Protein AF-A0A644ZXP6-F1 (afdb_monomer_lite)

pLDDT: mean 89.83, std 10.88, range [48.84, 98.44]

Secondary structure (DSSP, 8-state):
-HHHHHHHTSHHHHHHHHHHHHHHHHHHHHHHIIIIISTT--SHHHHHHHHHHHHHHHIIIIIIHHHHHHHHHHHHHHTT-S-HHHHHSS-HHHHHHHHHHHH--HHHHHHHHHHHHHHHHHHHHHHHHHHHHHHHT-THHHHHHHHHHHHHHHHHHHHHHHH---HHHHHHHHHHHHHHHHHHHHHHHHHHHHHHHHHHHHHHHT-

Sequence (207 aa):
MIWFIKLSNNPYLYGIFLGLTSGIFEEVGRFIAFKYILKKNNQWIDGISYGFGHGGIEALLITGISCLNLLVACIMINNGSFDPLISSSSTVTGQTLYNQCINLTSTAALLGGIERIFAMIIHIGLSLIVLYGVRNRKIIYLFVAILIHTLVNAPIVILPQLFNVGTIGLEIYIFICALVLGVFTLYSKKLYKKQTNFYLTIKKGDK

Radius of gyration: 21.3 Å; chains: 1; bounding box: 56×36×64 Å

Foldseek 3Di:
DVVVVVQLVDLLSVLLVVLLVCLCVVLVVLLCCLQPVVVVPLALVSLLVVLLVVLVVCCCVPVVVVVVVLVVVLVCVVVVVLDCCLVVDDDPVSVVSVVCNVPDDPVVNVLSVLLSVLSSLLSSLLSLLSSVCSLVVNCVSSVVSSVLSSVLRSCVRNCCVPVVDDSVNNSVSSNVSSVVSNVSSVVCNVVSVVSVVVVVVVVVVVD

Structure (mmCIF, N/CA/C/O backbone):
data_AF-A0A644ZXP6-F1
#
_entry.id   AF-A0A644ZXP6-F1
#
loop_
_atom_site.group_PDB
_atom_site.id
_atom_site.type_symbol
_atom_site.label_atom_id
_atom_site.label_alt_id
_atom_site.label_comp_id
_atom_site.label_asym_id
_atom_site.label_entity_id
_atom_site.label_seq_id
_atom_site.pdbx_PDB_ins_code
_atom_site.Cartn_x
_atom_site.Cartn_y
_atom_site.Cartn_z
_atom_site.occupancy
_atom_site.B_iso_or_equiv
_atom_site.auth_seq_id
_atom_site.auth_comp_id
_atom_site.auth_asym_id
_atom_site.auth_atom_id
_atom_site.pdbx_PDB_model_num
ATOM 1 N N . MET A 1 1 ? 24.743 -4.194 2.913 1.00 76.31 1 MET A N 1
ATOM 2 C CA . MET A 1 1 ? 25.035 -5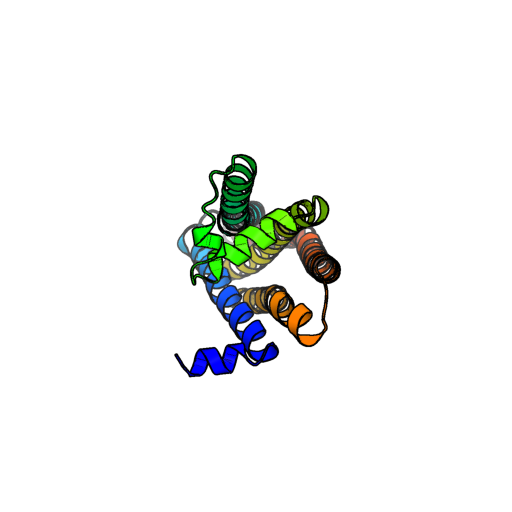.244 3.919 1.00 76.31 1 MET A CA 1
ATOM 3 C C . MET A 1 1 ? 24.816 -6.619 3.298 1.00 76.31 1 MET A C 1
ATOM 5 O O . MET A 1 1 ? 23.806 -6.797 2.629 1.00 76.31 1 MET A O 1
ATOM 9 N N . ILE A 1 2 ? 25.724 -7.579 3.513 1.00 89.75 2 ILE A N 1
ATOM 10 C CA . ILE A 1 2 ? 25.688 -8.911 2.867 1.00 89.75 2 ILE A CA 1
ATOM 11 C C . ILE A 1 2 ? 24.379 -9.678 3.138 1.00 89.75 2 ILE A C 1
ATOM 13 O O . ILE A 1 2 ? 23.887 -10.392 2.269 1.00 89.75 2 ILE A O 1
ATOM 17 N N . TRP A 1 3 ? 23.801 -9.519 4.334 1.00 91.44 3 TRP A N 1
ATOM 18 C CA . TRP A 1 3 ? 22.579 -10.221 4.736 1.00 91.44 3 TRP A CA 1
ATOM 19 C C . TRP A 1 3 ? 21.366 -9.795 3.898 1.00 91.44 3 TRP A C 1
ATOM 21 O O . TRP A 1 3 ? 20.570 -10.641 3.508 1.00 91.44 3 TRP A O 1
ATOM 31 N N . PHE A 1 4 ? 21.259 -8.505 3.567 1.00 89.25 4 PHE A N 1
ATOM 32 C CA . PHE A 1 4 ? 20.142 -7.969 2.790 1.00 89.25 4 PHE A CA 1
ATOM 33 C C . PHE A 1 4 ? 20.212 -8.419 1.330 1.00 89.25 4 PHE A C 1
ATOM 35 O O . PHE A 1 4 ? 19.193 -8.763 0.753 1.00 89.25 4 PHE A O 1
ATOM 42 N N . ILE A 1 5 ? 21.419 -8.503 0.765 1.00 89.25 5 ILE A N 1
ATOM 43 C CA . ILE A 1 5 ? 21.630 -9.024 -0.595 1.00 89.25 5 ILE A CA 1
ATOM 44 C C . ILE A 1 5 ? 21.218 -10.503 -0.667 1.00 89.25 5 ILE A C 1
ATOM 46 O O . ILE A 1 5 ? 20.551 -10.933 -1.602 1.00 89.25 5 ILE A O 1
ATOM 50 N N . LYS A 1 6 ? 21.569 -11.299 0.352 1.00 90.56 6 LYS A N 1
ATOM 51 C CA . LYS A 1 6 ? 21.122 -12.698 0.440 1.00 90.56 6 LYS A CA 1
ATOM 52 C C . LYS A 1 6 ? 19.601 -12.808 0.574 1.00 90.56 6 LYS A C 1
ATOM 54 O O . LYS A 1 6 ? 19.014 -13.704 -0.022 1.00 90.56 6 LYS A O 1
ATOM 59 N N . LEU A 1 7 ? 18.977 -11.899 1.326 1.00 91.19 7 LEU A N 1
ATOM 60 C CA . LEU A 1 7 ? 17.526 -11.831 1.476 1.00 91.19 7 LEU A CA 1
ATOM 61 C C . LEU A 1 7 ? 16.839 -11.471 0.151 1.00 91.19 7 LEU A C 1
ATOM 63 O O . LEU A 1 7 ? 15.909 -12.167 -0.237 1.00 91.19 7 LEU A O 1
ATOM 67 N N . SER A 1 8 ? 17.315 -10.440 -0.559 1.00 89.81 8 SER A N 1
ATOM 68 C CA . SER A 1 8 ? 16.731 -9.977 -1.828 1.00 89.81 8 SER A CA 1
ATOM 69 C C . SER A 1 8 ? 16.798 -11.017 -2.943 1.00 89.81 8 SER A C 1
ATOM 71 O O . SER A 1 8 ? 15.986 -10.983 -3.859 1.00 89.81 8 SER A O 1
ATOM 73 N N . ASN A 1 9 ? 17.736 -11.961 -2.855 1.00 90.81 9 ASN A N 1
ATOM 74 C CA . ASN A 1 9 ? 17.850 -13.062 -3.809 1.00 90.81 9 ASN A CA 1
ATOM 75 C C . ASN A 1 9 ? 16.794 -14.160 -3.602 1.00 90.81 9 ASN A C 1
ATOM 77 O O . ASN A 1 9 ? 16.652 -15.022 -4.465 1.00 90.81 9 ASN A O 1
ATOM 81 N N . ASN A 1 10 ? 16.067 -14.165 -2.478 1.00 93.31 10 ASN A N 1
ATOM 82 C CA . ASN A 1 10 ? 14.952 -15.077 -2.241 1.00 93.31 10 ASN A CA 1
ATOM 83 C C . ASN A 1 10 ? 13.629 -14.289 -2.270 1.00 93.31 10 ASN A C 1
ATOM 85 O O . ASN A 1 10 ? 13.279 -13.671 -1.261 1.00 93.31 10 ASN A O 1
ATOM 89 N N . PRO A 1 11 ? 12.866 -14.338 -3.381 1.00 92.12 11 PRO A N 1
ATOM 90 C CA . PRO A 1 11 ? 11.640 -13.557 -3.544 1.00 92.12 11 PRO A CA 1
ATOM 91 C C . PRO A 1 11 ? 10.606 -13.764 -2.434 1.00 92.12 11 PRO A C 1
ATOM 93 O O . PRO A 1 11 ? 9.970 -12.801 -2.013 1.00 92.12 11 PRO A O 1
ATOM 96 N N . TYR A 1 12 ? 10.463 -14.991 -1.910 1.00 94.00 12 TYR A N 1
ATOM 97 C CA . TYR A 1 12 ? 9.533 -15.277 -0.812 1.00 94.00 12 TYR A CA 1
ATOM 98 C C . TYR A 1 12 ? 9.916 -14.513 0.452 1.00 94.00 12 TYR A C 1
ATOM 100 O O . TYR A 1 12 ? 9.103 -13.779 1.013 1.00 94.00 12 TYR A O 1
ATOM 108 N N . LEU A 1 13 ? 11.166 -14.670 0.895 1.00 93.69 13 LEU A N 1
ATOM 109 C CA . LEU A 1 13 ? 11.645 -14.013 2.109 1.00 93.69 13 LEU A CA 1
ATOM 110 C C . LEU A 1 13 ? 11.682 -12.497 1.936 1.00 93.69 13 LEU A C 1
ATOM 112 O O . LEU A 1 13 ? 11.320 -11.772 2.858 1.00 93.69 13 LEU A O 1
ATOM 116 N N . TYR A 1 14 ? 12.082 -12.024 0.758 1.00 95.31 14 TYR A N 1
ATOM 117 C CA . TYR A 1 14 ? 12.149 -10.605 0.455 1.00 95.31 14 TYR A CA 1
ATOM 118 C C . TYR A 1 14 ? 10.766 -9.950 0.444 1.00 95.31 14 TYR A C 1
ATOM 120 O O . TYR A 1 14 ? 10.560 -8.953 1.133 1.00 95.31 14 TYR A O 1
ATOM 128 N N . GLY A 1 15 ? 9.799 -10.538 -0.264 1.00 95.25 15 GLY A N 1
ATOM 129 C CA . GLY A 1 15 ? 8.433 -10.024 -0.322 1.00 95.25 15 GLY A CA 1
ATOM 130 C C . GLY A 1 15 ? 7.743 -10.042 1.039 1.00 95.25 15 GLY A C 1
ATOM 131 O O . GLY A 1 15 ? 7.153 -9.038 1.434 1.00 95.25 15 GLY A O 1
ATOM 132 N N . ILE A 1 16 ? 7.878 -11.133 1.805 1.00 96.56 16 ILE A N 1
ATOM 133 C CA . ILE A 1 16 ? 7.342 -11.208 3.174 1.00 96.56 16 ILE A CA 1
ATOM 134 C C . ILE A 1 16 ? 8.009 -10.163 4.071 1.00 96.56 16 ILE A C 1
ATOM 136 O O . ILE A 1 16 ? 7.320 -9.489 4.829 1.00 96.56 16 ILE A O 1
ATOM 140 N N . PHE A 1 17 ? 9.329 -9.990 3.982 1.00 96.25 17 PHE A N 1
ATOM 141 C CA . PHE A 1 17 ? 10.047 -9.000 4.782 1.00 96.25 17 PHE A CA 1
ATOM 142 C C . PHE A 1 17 ? 9.605 -7.565 4.466 1.00 96.25 17 PHE A C 1
ATOM 144 O O . PHE A 1 17 ? 9.333 -6.791 5.386 1.00 96.25 17 PHE A O 1
ATOM 151 N N . LEU A 1 18 ? 9.483 -7.206 3.185 1.00 95.12 18 LEU A N 1
ATOM 152 C CA . LEU A 1 18 ? 9.006 -5.883 2.777 1.00 95.12 18 LEU A CA 1
ATOM 153 C C . LEU A 1 18 ? 7.547 -5.656 3.186 1.00 95.12 18 LEU A C 1
ATOM 155 O O . LEU A 1 18 ? 7.233 -4.633 3.789 1.00 95.12 18 LEU A O 1
ATOM 159 N N . GLY A 1 19 ? 6.667 -6.630 2.937 1.00 96.56 19 GLY A N 1
ATOM 160 C CA . GLY A 1 19 ? 5.259 -6.535 3.320 1.00 96.56 19 GLY A CA 1
ATOM 161 C C . GLY A 1 19 ? 5.055 -6.482 4.837 1.00 96.56 19 GLY A C 1
ATOM 162 O O . GLY A 1 19 ? 4.167 -5.782 5.320 1.00 96.56 19 GLY A O 1
ATOM 163 N N . LEU A 1 20 ? 5.880 -7.194 5.610 1.00 97.56 20 LEU A N 1
ATOM 164 C CA . LEU A 1 20 ? 5.815 -7.185 7.071 1.00 97.56 20 LEU A CA 1
ATOM 165 C C . LEU A 1 20 ? 6.330 -5.874 7.648 1.00 97.56 20 LEU A C 1
ATOM 167 O O . LEU A 1 20 ? 5.706 -5.319 8.547 1.00 97.56 20 LEU A O 1
ATOM 171 N N . THR A 1 21 ? 7.450 -5.366 7.139 1.00 96.88 21 THR A N 1
ATOM 172 C CA . THR A 1 21 ? 7.992 -4.093 7.620 1.00 96.88 21 THR A CA 1
ATOM 173 C C . THR A 1 21 ? 7.046 -2.938 7.287 1.00 96.88 21 THR A C 1
ATOM 175 O O . THR A 1 21 ? 6.693 -2.200 8.204 1.00 96.88 21 THR A O 1
ATOM 178 N N . SER A 1 22 ? 6.541 -2.834 6.051 1.00 94.88 22 SER A N 1
ATOM 179 C CA . SER A 1 22 ? 5.511 -1.844 5.677 1.00 94.88 22 SER A CA 1
ATOM 180 C C . SER A 1 22 ? 4.254 -1.981 6.546 1.00 94.88 22 SER A C 1
ATOM 182 O O . SER A 1 22 ? 3.866 -1.014 7.204 1.00 94.88 22 SER A O 1
ATOM 184 N N . GLY A 1 23 ? 3.715 -3.198 6.704 1.00 96.69 23 GLY A N 1
ATOM 185 C CA . GLY A 1 23 ? 2.562 -3.442 7.574 1.00 96.69 23 GLY A CA 1
ATOM 186 C C . GLY A 1 23 ? 2.794 -3.014 9.026 1.00 96.69 23 GLY A C 1
ATOM 187 O O . GLY A 1 23 ? 1.945 -2.359 9.620 1.00 96.69 23 GLY A O 1
ATOM 188 N N . ILE A 1 24 ? 3.953 -3.315 9.618 1.00 98.06 24 ILE A N 1
ATOM 189 C CA . ILE A 1 24 ? 4.271 -2.873 10.983 1.00 98.06 24 ILE A CA 1
ATOM 190 C C . ILE A 1 24 ? 4.330 -1.346 11.053 1.00 98.06 24 ILE A C 1
ATOM 192 O O . ILE A 1 24 ? 3.666 -0.759 11.905 1.00 98.06 24 ILE A O 1
ATOM 196 N N . PHE A 1 25 ? 5.113 -0.693 10.194 1.00 97.75 25 PHE A N 1
ATOM 197 C CA . PHE A 1 25 ? 5.324 0.752 10.288 1.00 97.75 25 PHE A CA 1
ATOM 198 C C . PHE A 1 25 ? 4.034 1.539 10.054 1.00 97.75 25 PHE A C 1
ATOM 200 O O . PHE A 1 25 ? 3.708 2.437 10.836 1.00 97.75 25 PHE A O 1
ATOM 207 N N . GLU A 1 26 ? 3.273 1.181 9.027 1.00 96.88 26 GLU A N 1
ATOM 208 C CA . GLU A 1 26 ? 2.068 1.913 8.655 1.00 96.88 26 GLU A CA 1
ATOM 209 C C . GLU A 1 26 ? 0.925 1.683 9.644 1.00 96.88 26 GLU A C 1
ATOM 211 O O . GLU A 1 26 ? 0.291 2.640 10.097 1.00 96.88 26 GLU A O 1
ATOM 216 N N . GLU A 1 27 ? 0.685 0.436 10.056 1.00 98.19 27 GLU A N 1
ATOM 217 C CA . GLU A 1 27 ? -0.409 0.127 10.979 1.00 98.19 27 GLU A CA 1
ATOM 218 C C . GLU A 1 27 ? -0.106 0.585 12.410 1.00 98.19 27 GLU A C 1
ATOM 220 O O . GLU A 1 27 ? -1.005 1.059 13.112 1.00 98.19 27 GLU A O 1
ATOM 225 N N . VAL A 1 28 ? 1.155 0.514 12.858 1.00 97.75 28 VAL A N 1
ATOM 226 C CA . VAL A 1 28 ? 1.556 1.064 14.163 1.00 97.75 28 VAL A CA 1
ATOM 227 C C . VAL A 1 28 ? 1.471 2.587 14.147 1.00 97.75 28 VAL A C 1
ATOM 229 O O . VAL A 1 28 ? 0.925 3.166 15.089 1.00 97.75 28 VAL A O 1
ATOM 232 N N . GLY A 1 29 ? 1.937 3.246 13.081 1.00 97.06 29 GLY A N 1
ATOM 233 C CA . GLY A 1 29 ? 1.785 4.693 12.912 1.00 97.06 29 GLY A CA 1
ATOM 234 C C . GLY A 1 29 ? 0.316 5.115 12.971 1.00 97.06 29 GLY A C 1
ATOM 235 O O . GLY A 1 29 ? -0.051 6.037 13.706 1.00 97.06 29 GLY A O 1
ATOM 236 N N . ARG A 1 30 ? -0.552 4.358 12.298 1.00 96.88 30 ARG A N 1
ATOM 237 C CA . ARG A 1 30 ? -2.003 4.549 12.321 1.00 96.88 30 ARG A CA 1
ATOM 238 C C . ARG A 1 30 ? -2.619 4.337 13.698 1.00 96.88 30 ARG A C 1
ATOM 240 O O . ARG A 1 30 ? -3.443 5.135 14.147 1.00 96.88 30 ARG A O 1
ATOM 247 N N . PHE A 1 31 ? -2.196 3.297 14.408 1.00 97.44 31 PHE A N 1
ATOM 248 C CA . PHE A 1 31 ? -2.627 3.045 15.778 1.00 97.44 31 PHE A CA 1
ATOM 249 C C . PHE A 1 31 ? -2.224 4.183 16.715 1.00 97.44 31 PHE A C 1
ATOM 251 O O . PHE A 1 31 ? -3.042 4.629 17.521 1.00 97.44 31 PHE A O 1
ATOM 258 N N . ILE A 1 32 ? -0.992 4.686 16.595 1.00 97.12 32 ILE A N 1
ATOM 259 C CA . ILE A 1 32 ? -0.511 5.836 17.366 1.00 97.12 32 ILE A CA 1
ATOM 260 C C . ILE A 1 32 ? -1.348 7.075 17.037 1.00 97.12 32 ILE A C 1
ATOM 262 O O . ILE A 1 32 ? -1.791 7.764 17.959 1.00 97.12 32 ILE A O 1
ATOM 266 N N . ALA A 1 33 ? -1.634 7.327 15.758 1.00 96.38 33 ALA A N 1
ATOM 267 C CA . ALA A 1 33 ? -2.461 8.451 15.338 1.00 96.38 33 ALA A CA 1
ATOM 268 C C . ALA A 1 33 ? -3.860 8.392 15.967 1.00 96.38 33 ALA A C 1
ATOM 270 O O . ALA A 1 33 ? -4.264 9.343 16.636 1.00 96.38 33 ALA A O 1
ATOM 271 N N . PHE A 1 34 ? -4.570 7.266 15.863 1.00 96.50 34 PHE A N 1
ATOM 272 C CA . PHE A 1 34 ? -5.900 7.124 16.465 1.00 96.50 34 PHE A CA 1
ATOM 273 C C . PHE A 1 34 ? -5.876 7.153 17.997 1.00 96.50 34 PHE A C 1
ATOM 275 O O . PHE A 1 34 ? -6.720 7.788 18.631 1.00 96.50 34 PHE A O 1
ATOM 282 N N . LYS A 1 35 ? -4.898 6.491 18.623 1.00 94.56 35 LYS A N 1
ATOM 283 C CA . LYS A 1 35 ? -4.831 6.379 20.084 1.00 94.56 35 LYS A CA 1
ATOM 284 C C . LYS A 1 35 ? -4.352 7.657 20.762 1.00 94.56 35 LYS A C 1
ATOM 286 O O . LYS A 1 35 ? -4.775 7.921 21.889 1.00 94.56 35 LYS A O 1
ATOM 291 N N . TYR A 1 36 ? -3.452 8.417 20.141 1.00 94.31 36 TYR A N 1
ATOM 292 C CA . TYR A 1 36 ? -2.794 9.551 20.791 1.00 94.31 36 TYR A CA 1
ATOM 293 C C . TYR A 1 36 ? -3.169 10.911 20.208 1.00 94.31 36 TYR A C 1
ATOM 295 O O . TYR A 1 36 ? -3.407 11.833 20.987 1.00 94.31 36 TYR A O 1
ATOM 303 N N . ILE A 1 37 ? -3.277 11.026 18.885 1.00 93.62 37 ILE A N 1
ATOM 304 C CA . ILE A 1 37 ? -3.491 12.307 18.198 1.00 93.62 37 ILE A CA 1
ATOM 305 C C . ILE A 1 37 ? -4.991 12.571 18.015 1.00 93.62 37 ILE A C 1
ATOM 307 O O . ILE A 1 37 ? -5.502 13.614 18.412 1.00 93.62 37 ILE A O 1
ATOM 311 N N . LEU A 1 38 ? -5.732 11.585 17.507 1.00 92.00 38 LEU A N 1
ATOM 312 C CA . LEU A 1 38 ? -7.154 11.682 17.163 1.00 92.00 38 LEU A CA 1
ATOM 313 C C . LEU A 1 38 ? -8.079 11.159 18.273 1.00 92.00 38 LEU A C 1
ATOM 315 O O . LEU A 1 38 ? -9.197 10.731 18.013 1.00 92.00 38 LEU A O 1
ATOM 319 N N . LYS A 1 39 ? -7.663 11.246 19.545 1.00 86.38 39 LYS A N 1
ATOM 320 C CA . LYS A 1 39 ? -8.404 10.702 20.707 1.00 86.38 39 LYS A CA 1
ATOM 321 C C . LYS A 1 39 ? -9.883 11.104 20.782 1.00 86.38 39 LYS A C 1
ATOM 323 O O . LYS A 1 39 ? -10.681 10.370 21.362 1.00 86.38 39 LYS A O 1
ATOM 328 N N . LYS A 1 40 ? -10.236 12.285 20.267 1.00 85.38 40 LYS A N 1
ATOM 329 C CA . LYS A 1 40 ? -11.607 12.826 20.277 1.00 85.38 40 LYS A CA 1
ATOM 330 C C . LYS A 1 40 ? -12.398 12.485 19.004 1.00 85.38 40 LYS A C 1
ATOM 332 O O . LYS A 1 40 ? -13.622 12.570 19.026 1.00 85.38 40 LYS A O 1
ATOM 337 N N . ASN A 1 41 ? -11.716 12.025 17.956 1.00 87.94 41 ASN A N 1
ATOM 338 C CA . ASN A 1 41 ? -12.238 11.804 16.610 1.00 87.94 41 ASN A CA 1
ATOM 339 C C . ASN A 1 41 ? -12.131 10.312 16.272 1.00 87.94 41 ASN A C 1
ATOM 341 O O . ASN A 1 41 ? -11.243 9.869 15.548 1.00 87.94 41 ASN A O 1
ATOM 345 N N . ASN A 1 42 ? -13.025 9.529 16.881 1.00 88.56 42 ASN A N 1
ATOM 346 C CA . ASN A 1 42 ? -13.066 8.070 16.754 1.00 88.56 42 ASN A CA 1
ATOM 347 C C . ASN A 1 42 ? -14.360 7.569 16.093 1.00 88.56 42 ASN A C 1
ATOM 349 O O . ASN A 1 42 ? -14.835 6.463 16.372 1.00 88.56 42 ASN A O 1
ATOM 353 N N . GLN A 1 43 ? -14.992 8.400 15.272 1.00 93.25 43 GLN A N 1
ATOM 354 C CA . GLN A 1 43 ? -16.179 8.031 14.518 1.00 93.25 43 GLN A CA 1
ATOM 355 C C . GLN A 1 43 ? -15.803 7.222 13.276 1.00 93.25 43 GLN A C 1
ATOM 357 O O . GLN A 1 43 ? -14.660 7.186 12.835 1.00 93.25 43 GLN A O 1
ATOM 362 N N . TRP A 1 44 ? -16.797 6.564 12.683 1.00 94.88 44 TRP A N 1
ATOM 363 C CA . TRP A 1 44 ? -16.599 5.802 11.448 1.00 94.88 44 TRP A CA 1
ATOM 364 C C . TRP A 1 44 ? -16.057 6.678 10.309 1.00 94.88 44 TRP A C 1
ATOM 366 O O . TRP A 1 44 ? -15.166 6.258 9.580 1.00 94.88 44 TRP A O 1
ATOM 376 N N . ILE A 1 45 ? -16.547 7.919 10.207 1.00 95.62 45 ILE A N 1
ATOM 377 C CA . ILE A 1 45 ? -16.079 8.874 9.200 1.00 95.62 45 ILE A CA 1
ATOM 378 C C . ILE A 1 45 ? -14.621 9.290 9.424 1.00 95.62 45 ILE A C 1
ATOM 380 O O . ILE A 1 45 ? -13.891 9.428 8.453 1.00 95.62 45 ILE A O 1
ATOM 384 N N . ASP A 1 46 ? -14.163 9.395 10.676 1.00 95.50 46 ASP A N 1
ATOM 385 C CA . ASP A 1 46 ? -12.771 9.749 10.985 1.00 95.50 46 ASP A CA 1
ATOM 386 C C . ASP A 1 46 ? -11.798 8.678 10.473 1.00 95.50 46 ASP A C 1
ATOM 388 O O . ASP A 1 46 ? -10.736 8.997 9.941 1.00 95.50 46 ASP A O 1
ATOM 392 N N . GLY A 1 47 ? -12.187 7.401 10.571 1.00 96.44 47 GLY A N 1
ATOM 393 C CA . GLY A 1 47 ? -11.415 6.289 10.016 1.00 96.44 47 GLY A CA 1
ATOM 394 C C . GLY A 1 47 ? -11.333 6.318 8.489 1.00 96.44 47 GLY A C 1
ATOM 395 O O . GLY A 1 47 ? -10.267 6.060 7.935 1.00 96.44 47 GLY A O 1
ATOM 396 N N . ILE A 1 48 ? -12.428 6.685 7.812 1.00 97.81 48 ILE A N 1
ATOM 397 C CA . ILE A 1 48 ? -12.441 6.857 6.350 1.00 97.81 48 ILE A CA 1
ATOM 398 C C . ILE A 1 48 ? -11.553 8.020 5.938 1.00 97.81 48 ILE A C 1
ATOM 400 O O . ILE A 1 48 ? -10.698 7.850 5.075 1.00 97.81 48 ILE A O 1
ATOM 404 N N . SER A 1 49 ? -11.731 9.180 6.567 1.00 97.06 49 SER A N 1
ATOM 405 C CA . SER A 1 49 ? -10.950 10.379 6.267 1.00 97.06 49 SER A CA 1
ATOM 406 C C . SER A 1 49 ? -9.456 10.141 6.479 1.00 97.06 49 SER A C 1
ATOM 408 O O . SER A 1 49 ? -8.652 10.557 5.649 1.00 97.06 49 SER A O 1
ATOM 410 N N . TYR A 1 50 ? -9.078 9.428 7.548 1.00 97.25 50 TYR A N 1
ATOM 411 C CA . TYR A 1 50 ? -7.684 9.060 7.792 1.00 97.25 50 TYR A CA 1
ATOM 412 C C . TYR A 1 50 ? -7.132 8.151 6.691 1.00 97.25 50 TYR A C 1
ATOM 414 O O . TYR A 1 50 ? -6.082 8.449 6.127 1.00 97.25 50 TYR A O 1
ATOM 422 N N . GLY A 1 51 ? -7.835 7.061 6.364 1.00 96.88 51 GLY A N 1
ATOM 423 C CA . GLY A 1 51 ? -7.375 6.115 5.347 1.00 96.88 51 GLY A CA 1
ATOM 424 C C . GLY A 1 51 ? -7.296 6.731 3.954 1.00 96.88 51 GLY A C 1
ATOM 425 O O . GLY A 1 51 ? -6.324 6.498 3.243 1.00 96.88 51 GLY A O 1
ATOM 426 N N . PHE A 1 52 ? -8.263 7.578 3.599 1.00 97.12 52 PHE A N 1
ATOM 427 C CA . PHE A 1 52 ? -8.249 8.337 2.352 1.00 97.12 52 PHE A CA 1
ATOM 428 C C . PHE A 1 52 ? -7.073 9.318 2.302 1.00 97.12 52 PHE A C 1
ATOM 430 O O . PHE A 1 52 ? -6.348 9.356 1.313 1.00 97.12 52 PHE A O 1
ATOM 437 N N . GLY A 1 53 ? -6.838 10.073 3.381 1.00 96.81 53 GLY A N 1
ATOM 438 C CA . GLY A 1 53 ? -5.710 11.000 3.465 1.00 96.81 53 GLY A CA 1
ATOM 439 C C . GLY A 1 53 ? -4.356 10.293 3.383 1.00 96.81 53 GLY A C 1
ATOM 440 O O . GLY A 1 53 ? -3.470 10.753 2.670 1.00 96.81 53 GLY A O 1
ATOM 441 N N . HIS A 1 54 ? -4.209 9.157 4.066 1.00 95.62 54 HIS A N 1
ATOM 442 C CA . HIS A 1 54 ? -2.987 8.356 4.056 1.00 95.62 54 HIS A CA 1
ATOM 443 C C . HIS A 1 54 ? -2.717 7.714 2.685 1.00 95.62 54 HIS A C 1
ATOM 445 O O . HIS A 1 54 ? -1.641 7.910 2.129 1.00 95.62 54 HIS A O 1
ATOM 451 N N . GLY A 1 55 ? -3.709 7.041 2.091 1.00 95.62 55 GLY A N 1
ATOM 452 C CA . GLY A 1 55 ? -3.560 6.482 0.745 1.00 95.62 55 GLY A CA 1
ATOM 453 C C . GLY A 1 55 ? -3.364 7.562 -0.326 1.00 95.62 55 GLY A C 1
ATOM 454 O O . GLY A 1 55 ? -2.625 7.360 -1.285 1.00 95.62 55 GLY A O 1
ATOM 455 N N . GLY A 1 56 ? -3.974 8.738 -0.148 1.00 96.19 56 GLY A N 1
ATOM 456 C CA . GLY A 1 56 ? -3.802 9.881 -1.041 1.00 96.19 56 GLY A CA 1
ATOM 457 C C . GLY A 1 56 ? -2.388 10.465 -1.002 1.00 96.19 56 GLY A C 1
ATOM 458 O O . GLY A 1 56 ? -1.797 10.695 -2.057 1.00 96.19 56 GLY A O 1
ATOM 459 N N . ILE A 1 57 ? -1.812 10.679 0.190 1.00 96.25 57 ILE A N 1
ATOM 460 C CA . ILE A 1 57 ? -0.430 11.176 0.291 1.00 96.25 57 ILE A CA 1
ATOM 461 C C . ILE A 1 57 ? 0.573 10.144 -0.228 1.00 96.25 57 ILE A C 1
ATOM 463 O O . ILE A 1 57 ? 1.534 10.520 -0.891 1.00 96.25 57 ILE A O 1
ATOM 467 N N . GLU A 1 58 ? 0.331 8.854 -0.000 1.00 94.19 58 GLU A N 1
ATOM 468 C CA . GLU A 1 58 ? 1.168 7.796 -0.556 1.00 94.19 58 GLU A CA 1
ATOM 469 C C . GLU A 1 58 ? 1.101 7.774 -2.088 1.00 94.19 58 GLU A C 1
ATOM 471 O O . GLU A 1 58 ? 2.136 7.728 -2.751 1.00 94.19 58 GLU A O 1
ATOM 476 N N . ALA A 1 59 ? -0.096 7.899 -2.667 1.00 94.56 59 ALA A N 1
ATOM 477 C CA . ALA A 1 59 ? -0.260 7.985 -4.114 1.00 94.56 59 ALA A CA 1
ATOM 478 C C . ALA A 1 59 ? 0.479 9.191 -4.716 1.00 94.56 59 ALA A C 1
ATOM 480 O O . ALA A 1 59 ? 1.097 9.064 -5.773 1.00 94.56 59 ALA A O 1
ATOM 481 N N . LEU A 1 60 ? 0.469 10.342 -4.037 1.00 94.25 60 LEU A N 1
ATOM 482 C CA . LEU A 1 60 ? 1.207 11.529 -4.472 1.00 94.25 60 LEU A CA 1
ATOM 483 C C . LEU A 1 60 ? 2.726 11.352 -4.350 1.00 94.25 60 LEU A C 1
ATOM 485 O O . LEU A 1 60 ? 3.448 11.665 -5.294 1.00 94.25 60 LEU A O 1
ATOM 489 N N . LEU A 1 61 ? 3.213 10.865 -3.206 1.00 93.38 61 LEU A N 1
ATOM 490 C CA . LEU A 1 61 ? 4.649 10.765 -2.933 1.00 93.38 61 LEU A CA 1
ATOM 491 C C . LEU A 1 61 ? 5.322 9.629 -3.702 1.00 93.38 61 LEU A C 1
ATOM 493 O O . LEU A 1 61 ? 6.445 9.800 -4.163 1.00 93.38 61 LEU A O 1
ATOM 497 N N . ILE A 1 62 ? 4.657 8.482 -3.838 1.00 89.38 62 ILE A N 1
ATOM 498 C CA . ILE A 1 62 ? 5.222 7.325 -4.532 1.00 89.38 62 ILE A CA 1
ATOM 499 C C . ILE A 1 62 ? 4.971 7.467 -6.032 1.00 89.38 62 ILE A C 1
ATOM 501 O O . ILE A 1 62 ? 5.901 7.690 -6.799 1.00 89.38 62 ILE A O 1
ATOM 505 N N . THR A 1 63 ? 3.713 7.396 -6.468 1.00 88.81 63 THR A N 1
ATOM 506 C CA . THR A 1 63 ? 3.387 7.390 -7.901 1.00 88.81 63 THR A CA 1
ATOM 507 C C . THR A 1 63 ? 3.469 8.783 -8.514 1.00 88.81 63 THR A C 1
ATOM 509 O O . THR A 1 63 ? 4.037 8.939 -9.589 1.00 88.81 63 THR A O 1
ATOM 512 N N . GLY A 1 64 ? 2.952 9.811 -7.836 1.00 89.69 64 GLY A N 1
ATOM 513 C CA . GLY A 1 64 ? 2.921 11.179 -8.360 1.00 89.69 64 GLY A CA 1
ATOM 514 C C . GLY A 1 64 ? 4.315 11.736 -8.657 1.00 89.69 64 GLY A C 1
ATOM 515 O O . GLY A 1 64 ? 4.559 12.202 -9.770 1.00 89.69 64 GLY A O 1
ATOM 516 N N . ILE A 1 65 ? 5.254 11.628 -7.710 1.00 89.69 65 ILE A N 1
ATOM 517 C CA . ILE A 1 65 ? 6.648 12.061 -7.916 1.00 89.69 65 ILE A CA 1
ATOM 518 C C . ILE A 1 65 ? 7.317 11.246 -9.032 1.00 89.69 65 ILE A C 1
ATOM 520 O O . ILE A 1 65 ? 7.985 11.823 -9.891 1.00 89.69 65 ILE A O 1
ATOM 524 N N . SER A 1 66 ? 7.107 9.926 -9.081 1.00 87.62 66 SER A N 1
ATOM 525 C CA . SER A 1 66 ? 7.631 9.085 -10.165 1.00 87.62 66 SER A CA 1
ATOM 526 C C . SER A 1 66 ? 7.088 9.488 -11.541 1.00 87.62 66 SER A C 1
ATOM 528 O O . SER A 1 66 ? 7.863 9.594 -12.491 1.00 87.62 66 SER A O 1
ATOM 530 N N . CYS A 1 67 ? 5.789 9.772 -11.657 1.00 88.69 67 CYS A N 1
ATOM 531 C CA . CYS A 1 67 ? 5.176 10.239 -12.900 1.00 88.69 67 CYS A CA 1
ATOM 532 C C . CYS A 1 67 ? 5.684 11.624 -13.317 1.00 88.69 67 CYS A C 1
ATOM 534 O O . CYS A 1 67 ? 5.904 11.850 -14.504 1.00 88.69 67 CYS A O 1
ATOM 536 N N . LEU A 1 68 ? 5.908 12.539 -12.367 1.00 89.12 68 LEU A N 1
ATOM 537 C CA . LEU A 1 68 ? 6.497 13.851 -12.651 1.00 89.12 68 LEU A CA 1
ATOM 538 C C . LEU A 1 68 ? 7.925 13.722 -13.187 1.00 89.12 68 LEU A C 1
ATOM 540 O O . LEU A 1 68 ? 8.255 14.347 -14.194 1.00 89.12 68 LEU A O 1
ATOM 544 N N . ASN A 1 69 ? 8.747 12.871 -12.569 1.00 87.06 69 ASN A N 1
ATOM 545 C CA . ASN A 1 69 ? 10.099 12.593 -13.056 1.00 87.06 69 ASN A CA 1
ATOM 546 C C . ASN A 1 69 ? 10.078 12.022 -14.482 1.00 87.06 69 ASN A C 1
ATOM 548 O O . ASN A 1 69 ? 10.854 12.459 -15.332 1.00 87.06 69 ASN A O 1
ATOM 552 N N . LEU A 1 70 ? 9.157 11.095 -14.764 1.00 88.31 70 LEU A N 1
ATOM 553 C CA . LEU A 1 70 ? 8.998 10.513 -16.097 1.00 88.31 70 LEU A CA 1
ATOM 554 C C . LEU A 1 70 ? 8.517 11.549 -17.126 1.00 88.31 70 LEU A C 1
ATOM 556 O O . LEU A 1 70 ? 9.021 11.584 -18.243 1.00 88.31 70 LEU A O 1
ATOM 560 N N . LEU A 1 71 ? 7.594 12.436 -16.745 1.00 89.19 71 LEU A N 1
ATOM 561 C CA . LEU A 1 71 ? 7.106 13.516 -17.605 1.00 89.19 71 LEU A CA 1
ATOM 562 C C . LEU A 1 71 ? 8.231 14.481 -17.998 1.00 89.19 71 LEU A C 1
ATOM 564 O O . LEU A 1 71 ? 8.383 14.791 -19.180 1.00 89.19 71 LEU A O 1
ATOM 568 N N . VAL A 1 72 ? 9.032 14.933 -17.027 1.00 88.62 72 VAL A N 1
ATOM 569 C CA . VAL A 1 72 ? 10.189 15.805 -17.290 1.00 88.62 72 VAL A CA 1
ATOM 570 C C . VAL A 1 72 ? 11.179 15.107 -18.225 1.00 88.62 72 VAL A C 1
ATOM 572 O O . VAL A 1 72 ? 11.619 15.714 -19.202 1.00 88.62 72 VAL A O 1
ATOM 575 N N . ALA A 1 73 ? 11.467 13.822 -17.993 1.00 85.44 73 ALA A N 1
ATOM 576 C CA . ALA A 1 73 ? 12.345 13.038 -18.858 1.00 85.44 73 ALA A CA 1
ATOM 577 C C . ALA A 1 73 ? 11.805 12.929 -20.298 1.00 85.44 73 ALA A C 1
ATOM 579 O O . ALA A 1 73 ? 12.550 13.180 -21.245 1.00 85.44 73 ALA A O 1
ATOM 580 N N . CYS A 1 74 ? 10.513 12.638 -20.487 1.00 86.88 74 CYS A N 1
ATOM 581 C CA . CYS A 1 74 ? 9.879 12.609 -21.811 1.00 86.88 74 CYS A CA 1
ATOM 582 C C . CYS A 1 74 ? 9.987 13.958 -22.543 1.00 86.88 74 CYS A C 1
ATOM 584 O O . CYS A 1 74 ? 10.289 13.987 -23.735 1.00 86.88 74 CYS A O 1
ATOM 586 N N . ILE A 1 75 ? 9.775 15.080 -21.843 1.00 89.62 75 ILE A N 1
ATOM 587 C CA . ILE A 1 75 ? 9.898 16.427 -22.426 1.00 89.62 75 ILE A CA 1
ATOM 588 C C . ILE A 1 75 ? 11.343 16.699 -22.868 1.00 89.62 75 ILE A C 1
ATOM 590 O O . ILE A 1 75 ? 11.564 17.187 -23.975 1.00 89.62 75 ILE A O 1
ATOM 594 N N . MET A 1 76 ? 12.331 16.350 -22.040 1.00 86.56 76 MET A N 1
ATOM 595 C CA . MET A 1 76 ? 13.750 16.522 -22.376 1.00 86.56 76 MET A CA 1
ATOM 596 C C . MET A 1 76 ? 14.167 15.687 -23.593 1.00 86.56 76 MET A C 1
ATOM 598 O O . MET A 1 76 ? 14.921 16.175 -24.434 1.00 86.56 76 MET A O 1
ATOM 602 N N . ILE A 1 77 ? 13.669 14.448 -23.701 1.00 85.00 77 ILE A N 1
ATOM 603 C CA . ILE A 1 77 ? 13.932 13.564 -24.847 1.00 85.00 77 ILE A CA 1
ATOM 604 C C . ILE A 1 77 ? 13.350 14.171 -26.126 1.00 85.00 77 ILE A C 1
ATOM 606 O O . ILE A 1 77 ? 14.056 14.277 -27.126 1.00 85.00 77 ILE A O 1
ATOM 610 N N . ASN A 1 78 ? 12.099 14.638 -26.083 1.00 87.50 78 ASN A N 1
ATOM 611 C CA . ASN A 1 78 ? 11.437 15.245 -27.241 1.00 87.50 78 ASN A CA 1
ATOM 612 C C . ASN A 1 78 ? 12.112 16.543 -27.703 1.00 87.50 78 ASN A C 1
ATOM 614 O O . ASN A 1 78 ? 12.154 16.824 -28.898 1.00 87.50 78 ASN A O 1
ATOM 618 N N . ASN A 1 79 ? 12.668 17.317 -26.770 1.00 88.38 79 ASN A N 1
ATOM 619 C CA . ASN A 1 79 ? 13.370 18.563 -27.074 1.00 88.38 79 ASN A CA 1
ATOM 620 C C . ASN A 1 79 ? 14.833 18.353 -27.503 1.00 88.38 79 ASN A C 1
ATOM 622 O O . ASN A 1 79 ? 15.537 19.332 -27.745 1.00 88.38 79 ASN A O 1
ATOM 626 N N . GLY A 1 80 ? 15.324 17.109 -27.556 1.00 80.50 80 GLY A N 1
ATOM 627 C CA . GLY A 1 80 ? 16.721 16.802 -27.883 1.00 80.50 80 GLY A CA 1
ATOM 628 C C . GLY A 1 80 ? 17.737 17.294 -26.843 1.00 80.50 80 GLY A C 1
ATOM 629 O O . GLY A 1 80 ? 18.937 17.230 -27.082 1.00 80.50 80 GLY A O 1
ATOM 630 N N . SER A 1 81 ? 17.271 17.776 -25.684 1.00 78.25 81 SER A N 1
ATOM 631 C CA . SER A 1 81 ? 18.101 18.252 -24.570 1.00 78.25 81 SER A CA 1
ATOM 632 C C . SER A 1 81 ? 18.457 17.136 -23.583 1.00 78.25 81 SER A C 1
ATOM 634 O O . SER A 1 81 ? 19.063 17.394 -22.544 1.00 78.25 81 SER A O 1
ATOM 636 N N . PHE A 1 82 ? 18.013 15.906 -23.855 1.00 73.94 82 PHE A N 1
ATOM 637 C CA . PHE A 1 82 ? 18.379 14.729 -23.083 1.00 73.94 82 PHE A CA 1
ATOM 638 C C . PHE A 1 82 ? 19.791 14.295 -23.476 1.00 73.94 82 PHE A C 1
ATOM 640 O O . PHE A 1 82 ? 20.014 13.830 -24.591 1.00 73.94 82 PHE A O 1
ATOM 647 N N . ASP A 1 83 ? 20.743 14.504 -22.568 1.00 68.06 83 ASP A N 1
ATOM 648 C CA . ASP A 1 83 ? 22.165 14.299 -22.827 1.00 68.06 83 ASP A CA 1
ATOM 649 C C . ASP A 1 83 ? 22.469 12.837 -23.233 1.00 68.06 83 ASP A C 1
ATOM 651 O O . ASP A 1 83 ? 22.247 11.917 -22.435 1.00 68.06 83 ASP A O 1
ATOM 655 N N . PRO A 1 84 ? 23.021 12.588 -24.438 1.00 54.34 84 PRO A N 1
ATOM 656 C CA . PRO A 1 84 ? 23.489 11.268 -24.847 1.00 54.34 84 PRO A CA 1
ATOM 657 C C . PRO A 1 84 ? 24.580 10.702 -23.928 1.00 54.34 84 PRO A C 1
ATOM 659 O O . PRO A 1 84 ? 24.729 9.485 -23.852 1.00 54.34 84 PRO A O 1
ATOM 662 N N . LEU A 1 85 ? 25.309 11.521 -23.163 1.00 49.66 85 LEU A N 1
ATOM 663 C CA . LEU A 1 85 ? 26.249 11.021 -22.158 1.00 49.66 85 LEU A CA 1
ATOM 664 C C . LEU A 1 85 ? 25.543 10.361 -20.970 1.00 49.66 85 LEU A C 1
ATOM 666 O O . LEU A 1 85 ? 26.160 9.531 -20.321 1.00 49.66 85 LEU A O 1
ATOM 670 N N . ILE A 1 86 ? 24.252 10.590 -20.721 1.00 54.22 86 ILE A N 1
ATOM 671 C CA . ILE A 1 86 ? 23.458 9.765 -19.787 1.00 54.22 86 ILE A CA 1
ATOM 672 C C . ILE A 1 86 ? 23.111 8.399 -20.415 1.00 54.22 86 ILE A C 1
ATOM 674 O O . ILE A 1 86 ? 22.953 7.411 -19.698 1.00 54.22 86 ILE A O 1
ATOM 678 N N . SER A 1 87 ? 23.065 8.312 -21.752 1.00 50.94 87 SER A N 1
ATOM 679 C CA . SER A 1 87 ? 22.912 7.044 -22.489 1.00 50.94 87 SER A CA 1
ATOM 680 C C . SER A 1 87 ? 24.226 6.260 -22.648 1.00 50.94 87 SER A C 1
ATOM 682 O O . SER A 1 87 ? 24.196 5.044 -22.824 1.00 50.94 87 SER A O 1
ATOM 684 N N . SER A 1 88 ? 25.386 6.924 -22.529 1.00 49.41 88 SER A N 1
ATOM 685 C CA . SER A 1 88 ? 26.712 6.302 -22.684 1.00 49.41 88 SER A CA 1
ATOM 686 C C . SER A 1 88 ? 27.606 6.332 -21.433 1.00 49.41 88 SER A C 1
ATOM 688 O O . SER A 1 88 ? 28.701 5.773 -21.474 1.00 49.41 88 SER A O 1
ATOM 690 N N . SER A 1 89 ? 27.176 6.930 -20.314 1.00 48.84 89 SER A N 1
ATOM 691 C CA . SER A 1 89 ? 27.911 6.921 -19.039 1.00 48.84 89 SER A CA 1
ATOM 692 C C . SER A 1 89 ? 27.115 6.227 -17.926 1.00 48.84 89 SER A C 1
ATOM 694 O O . SER A 1 89 ? 26.198 6.774 -17.322 1.00 48.84 89 SER A O 1
ATOM 696 N N . SER A 1 90 ? 27.483 4.970 -17.662 1.00 49.44 90 SER A N 1
ATOM 697 C CA . SER A 1 90 ? 27.774 4.421 -16.321 1.00 49.44 90 SER A CA 1
ATOM 698 C C . SER A 1 90 ? 26.841 4.711 -15.126 1.00 49.44 90 SER A C 1
ATOM 700 O O . SER A 1 90 ? 27.252 4.521 -13.984 1.00 49.44 90 SER A O 1
ATOM 702 N N . THR A 1 91 ? 25.580 5.088 -15.327 1.00 56.28 91 THR A N 1
ATOM 703 C CA . THR A 1 91 ? 24.557 5.095 -14.276 1.00 56.28 91 THR A CA 1
ATOM 704 C C . THR A 1 91 ? 23.339 4.337 -14.783 1.00 56.28 91 THR A C 1
ATOM 706 O O . THR A 1 91 ? 22.613 4.782 -15.665 1.00 56.28 91 THR A O 1
ATOM 709 N N . VAL A 1 92 ? 23.121 3.144 -14.223 1.00 61.62 92 VAL A N 1
ATOM 710 C CA . VAL A 1 92 ? 21.984 2.251 -14.518 1.00 61.62 92 VAL A CA 1
ATOM 711 C C . VAL A 1 92 ? 20.643 3.009 -14.535 1.00 61.62 92 VAL A C 1
ATOM 713 O O . VAL A 1 92 ? 19.734 2.639 -15.266 1.00 61.62 92 VAL A O 1
ATOM 716 N N . THR A 1 93 ? 20.544 4.104 -13.783 1.00 67.00 93 THR A N 1
ATOM 717 C CA . THR A 1 93 ? 19.382 4.984 -13.631 1.00 67.00 93 THR A CA 1
ATOM 718 C C . THR A 1 93 ? 18.999 5.797 -14.873 1.00 67.00 93 THR A C 1
ATOM 720 O O . THR A 1 93 ? 17.816 6.038 -15.095 1.00 67.00 93 THR A O 1
ATOM 723 N N . GLY A 1 94 ? 19.963 6.249 -15.680 1.00 69.62 94 GLY A N 1
ATOM 724 C CA . GLY A 1 94 ? 19.679 7.080 -16.858 1.00 69.62 94 GLY A CA 1
ATOM 725 C C . GLY A 1 94 ? 19.054 6.279 -17.999 1.00 69.62 94 GLY A C 1
ATOM 726 O O . GLY A 1 94 ? 18.026 6.657 -18.565 1.00 69.62 94 GLY A O 1
ATOM 727 N N . GLN A 1 95 ? 19.638 5.111 -18.271 1.00 75.44 95 GLN A N 1
ATOM 728 C CA . GLN A 1 95 ? 19.149 4.186 -19.289 1.00 75.44 95 GLN A CA 1
ATOM 729 C C . GLN A 1 95 ? 17.786 3.584 -18.920 1.00 75.44 95 GLN A C 1
ATOM 731 O O . GLN A 1 95 ? 16.949 3.373 -19.799 1.00 75.44 95 GLN A O 1
ATOM 736 N N . THR A 1 96 ? 17.532 3.312 -17.634 1.00 81.00 96 THR A N 1
ATOM 737 C CA . THR A 1 96 ? 16.222 2.809 -17.193 1.00 81.00 96 THR A CA 1
ATOM 738 C C . THR A 1 96 ? 15.127 3.848 -17.390 1.00 81.00 96 THR A C 1
ATOM 740 O O . THR A 1 96 ? 14.073 3.489 -17.904 1.00 81.00 96 THR A O 1
ATOM 743 N N . LEU A 1 97 ? 15.380 5.121 -17.067 1.00 81.00 97 LEU A N 1
ATOM 744 C CA . LEU A 1 97 ? 14.437 6.215 -17.323 1.00 81.00 97 LEU A CA 1
ATOM 745 C C . LEU A 1 97 ? 14.141 6.372 -18.818 1.00 81.00 97 LEU A C 1
ATOM 747 O O . LEU A 1 97 ? 12.979 6.431 -19.208 1.00 81.00 97 LEU A O 1
ATOM 751 N N . TYR A 1 98 ? 15.170 6.361 -19.668 1.00 82.69 98 TYR A N 1
ATOM 752 C CA . TYR A 1 98 ? 14.996 6.435 -21.122 1.00 82.69 98 TYR A CA 1
ATOM 753 C C . TYR A 1 98 ? 14.141 5.277 -21.665 1.00 82.69 98 TYR A C 1
ATOM 755 O O . TYR A 1 98 ? 13.170 5.492 -22.395 1.00 82.69 98 TYR A O 1
ATOM 763 N N . ASN A 1 99 ? 14.449 4.046 -21.248 1.00 85.00 99 ASN A N 1
ATOM 764 C CA . ASN A 1 99 ? 13.683 2.865 -21.639 1.00 85.00 99 ASN A CA 1
ATOM 765 C C . ASN A 1 99 ? 12.245 2.905 -21.100 1.00 85.00 99 ASN A C 1
ATOM 767 O O . ASN A 1 99 ? 11.336 2.425 -21.775 1.00 85.00 99 ASN A O 1
ATOM 771 N N . GLN A 1 100 ? 12.016 3.469 -19.911 1.00 87.19 100 GLN A N 1
ATOM 772 C CA . GLN A 1 100 ? 10.670 3.679 -19.378 1.00 87.19 100 GLN A CA 1
ATOM 773 C C . GLN A 1 100 ? 9.884 4.677 -20.229 1.00 87.19 100 GLN A C 1
ATOM 775 O O . GLN A 1 100 ? 8.730 4.398 -20.526 1.00 87.19 100 GLN A O 1
ATOM 780 N N . CYS A 1 101 ? 10.495 5.783 -20.670 1.00 86.62 101 CYS A N 1
ATOM 781 C CA . CYS A 1 101 ? 9.837 6.778 -21.523 1.00 86.62 101 CYS A CA 1
ATOM 782 C C . CYS A 1 101 ? 9.380 6.186 -22.862 1.00 86.62 101 CYS A C 1
ATOM 784 O O . CYS A 1 101 ? 8.244 6.398 -23.274 1.00 86.62 101 CYS A O 1
ATOM 786 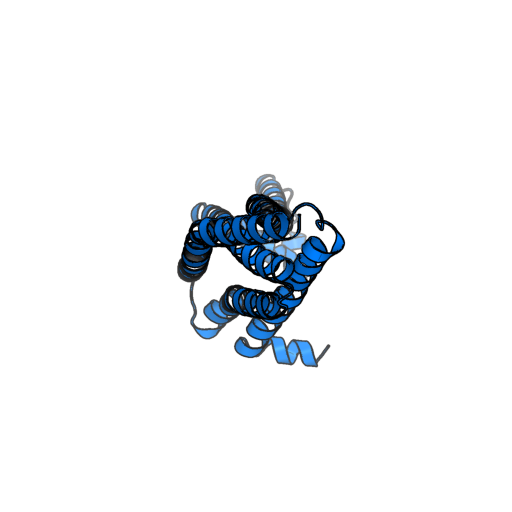N N . ILE A 1 102 ? 10.249 5.427 -23.536 1.00 86.38 102 ILE A N 1
ATOM 787 C CA . ILE A 1 102 ? 9.966 4.900 -24.884 1.00 86.38 102 ILE A CA 1
ATOM 788 C C . ILE A 1 102 ? 8.973 3.741 -24.855 1.00 86.38 102 ILE A C 1
ATOM 790 O O . ILE A 1 102 ? 8.169 3.595 -25.772 1.00 86.38 102 ILE A O 1
ATOM 794 N N . ASN A 1 103 ? 9.007 2.924 -23.802 1.00 88.44 103 ASN A N 1
ATOM 795 C CA . ASN A 1 103 ? 8.100 1.786 -23.658 1.00 88.44 103 ASN A CA 1
ATOM 796 C C . ASN A 1 103 ? 6.822 2.131 -22.876 1.00 88.44 103 ASN A C 1
ATOM 798 O O . ASN A 1 103 ? 6.003 1.243 -22.621 1.00 88.44 103 ASN A O 1
ATOM 802 N N . LEU A 1 104 ? 6.632 3.395 -22.475 1.00 87.88 104 LEU A N 1
ATOM 803 C CA . LEU A 1 104 ? 5.431 3.811 -21.762 1.00 87.88 104 LEU A CA 1
ATOM 804 C C . LEU A 1 104 ? 4.225 3.741 -22.699 1.00 87.88 104 LEU A C 1
ATOM 806 O O . LEU A 1 104 ? 4.078 4.528 -23.631 1.00 87.88 104 LEU A O 1
ATOM 810 N N . THR A 1 105 ? 3.314 2.823 -22.405 1.00 89.19 105 THR A N 1
ATOM 811 C CA . THR A 1 105 ? 2.014 2.761 -23.072 1.00 89.19 105 THR A CA 1
ATOM 812 C C . THR A 1 105 ? 0.986 3.575 -22.292 1.00 89.19 105 THR A C 1
ATOM 814 O O . THR A 1 105 ? 1.032 3.646 -21.061 1.00 89.19 105 THR A O 1
ATOM 817 N N . SER A 1 106 ? 0.006 4.151 -22.994 1.00 86.62 106 SER A N 1
ATOM 818 C CA . SER A 1 106 ? -1.133 4.835 -22.362 1.00 86.62 106 SER A CA 1
ATOM 819 C C . SER A 1 106 ? -1.877 3.916 -21.389 1.00 86.62 106 SER A C 1
ATOM 821 O O . SER A 1 106 ? -2.292 4.342 -20.314 1.00 86.62 106 SER A O 1
ATOM 823 N N . THR A 1 107 ? -1.973 2.629 -21.723 1.00 88.06 107 THR A N 1
ATOM 824 C CA . THR A 1 107 ? -2.550 1.594 -20.865 1.00 88.06 107 THR A CA 1
ATOM 825 C C . THR A 1 107 ? -1.756 1.389 -19.579 1.00 88.06 107 THR A C 1
ATOM 827 O O . THR A 1 107 ? -2.359 1.343 -18.514 1.00 88.06 107 THR A O 1
ATOM 830 N N . ALA A 1 108 ? -0.421 1.312 -19.640 1.00 86.19 108 ALA A N 1
ATOM 831 C CA . ALA A 1 108 ? 0.405 1.138 -18.444 1.00 86.19 108 ALA A CA 1
ATOM 832 C C . ALA A 1 108 ? 0.322 2.356 -17.510 1.00 86.19 108 ALA A C 1
ATOM 834 O O . ALA A 1 108 ? 0.225 2.192 -16.295 1.00 86.19 108 ALA A O 1
ATOM 835 N N . ALA A 1 109 ? 0.290 3.568 -18.074 1.00 86.25 109 ALA A N 1
ATOM 836 C CA . ALA A 1 109 ? 0.111 4.793 -17.298 1.00 86.25 109 ALA A CA 1
ATOM 837 C C . ALA A 1 109 ? -1.256 4.837 -16.587 1.00 86.25 109 ALA A C 1
ATOM 839 O O . ALA A 1 109 ? -1.331 5.194 -15.411 1.00 86.25 109 ALA A O 1
ATOM 840 N N . LEU A 1 110 ? -2.334 4.442 -17.277 1.00 88.62 110 LEU A N 1
ATOM 841 C CA . LEU A 1 110 ? -3.677 4.383 -16.691 1.00 88.62 110 LEU A CA 1
ATOM 842 C C . LEU A 1 110 ? -3.791 3.314 -15.600 1.00 88.62 110 LEU A C 1
ATOM 844 O O . LEU A 1 110 ? -4.377 3.591 -14.554 1.00 88.62 110 LEU A O 1
ATOM 848 N N . LEU A 1 111 ? -3.215 2.127 -15.817 1.00 89.12 111 LEU A N 1
ATOM 849 C CA . LEU A 1 111 ? -3.209 1.052 -14.821 1.00 89.12 111 LEU A CA 1
ATOM 850 C C . LEU A 1 111 ? -2.516 1.493 -13.527 1.00 89.12 111 LEU A C 1
ATOM 852 O O . LEU A 1 111 ? -3.120 1.395 -12.465 1.00 89.12 111 LEU A O 1
ATOM 856 N N . GLY A 1 112 ? -1.350 2.144 -13.617 1.00 86.38 112 GLY A N 1
ATOM 857 C CA . GLY A 1 112 ? -0.668 2.677 -12.431 1.00 86.38 112 GLY A CA 1
ATOM 858 C C . GLY A 1 112 ? -1.503 3.691 -11.632 1.00 86.38 112 GLY A C 1
ATOM 859 O O . GLY A 1 112 ? -1.389 3.763 -10.410 1.00 86.38 112 GLY A O 1
ATOM 860 N N . GLY A 1 113 ? -2.380 4.457 -12.292 1.00 89.56 113 GLY A N 1
ATOM 861 C CA . GLY A 1 113 ? -3.340 5.334 -11.614 1.00 89.56 113 GLY A CA 1
ATOM 862 C C . GLY A 1 113 ? -4.490 4.570 -10.947 1.00 89.56 113 GLY A C 1
ATOM 863 O O . GLY A 1 113 ? -4.886 4.896 -9.826 1.00 89.56 113 GLY A O 1
ATOM 864 N N . ILE A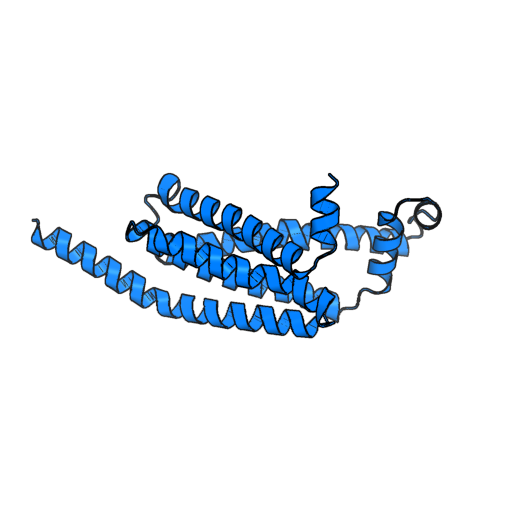 1 114 ? -5.011 3.539 -11.616 1.00 92.62 114 ILE A N 1
ATOM 865 C CA . ILE A 1 114 ? -6.086 2.674 -11.108 1.00 92.62 114 ILE A CA 1
ATOM 866 C C . ILE A 1 114 ? -5.625 1.903 -9.864 1.00 92.62 114 ILE A C 1
ATOM 868 O O . ILE A 1 114 ? -6.351 1.877 -8.866 1.00 92.62 114 ILE A O 1
ATOM 872 N N . GLU A 1 115 ? -4.400 1.375 -9.873 1.00 93.19 115 GLU A N 1
ATOM 873 C CA . GLU A 1 115 ? -3.783 0.694 -8.731 1.00 93.19 115 GLU A CA 1
ATOM 874 C C . GLU A 1 115 ? -3.857 1.556 -7.460 1.00 93.19 115 GLU A C 1
ATOM 876 O O . GLU A 1 115 ? -4.214 1.082 -6.380 1.00 93.19 115 GLU A O 1
ATOM 881 N N . ARG A 1 116 ? -3.597 2.866 -7.586 1.00 94.50 116 ARG A N 1
ATOM 882 C CA . ARG A 1 116 ? -3.632 3.806 -6.456 1.00 94.50 116 ARG A CA 1
ATOM 883 C C . ARG A 1 116 ? -5.042 4.040 -5.925 1.00 94.50 116 ARG A C 1
ATOM 885 O O . ARG A 1 116 ? -5.214 4.205 -4.718 1.00 94.50 116 ARG A O 1
ATOM 892 N N . ILE A 1 117 ? -6.061 4.007 -6.785 1.00 95.50 117 ILE A N 1
ATOM 893 C CA . ILE A 1 117 ? -7.464 4.062 -6.348 1.00 95.50 117 ILE A CA 1
ATOM 894 C C . ILE A 1 117 ? -7.792 2.833 -5.497 1.00 95.50 117 ILE A C 1
ATOM 896 O O . ILE A 1 117 ? -8.407 2.960 -4.436 1.00 95.50 117 ILE A O 1
ATOM 900 N N . PHE A 1 118 ? -7.336 1.654 -5.915 1.00 97.00 118 PHE A N 1
ATOM 901 C CA . PHE A 1 118 ? -7.516 0.428 -5.145 1.00 97.00 118 PHE A CA 1
ATOM 902 C C . PHE A 1 118 ? -6.738 0.453 -3.826 1.00 97.00 118 PHE A C 1
ATOM 904 O O . PHE A 1 118 ? -7.316 0.142 -2.782 1.00 97.00 118 PHE A O 1
ATOM 911 N N . ALA A 1 119 ? -5.486 0.916 -3.832 1.00 95.69 119 ALA A N 1
ATOM 912 C CA . ALA A 1 119 ? -4.696 1.105 -2.618 1.00 95.69 119 ALA A CA 1
ATOM 913 C C . ALA A 1 119 ? -5.400 2.043 -1.620 1.00 95.69 119 ALA A C 1
ATOM 915 O O . ALA A 1 119 ? -5.523 1.712 -0.441 1.00 95.69 119 ALA A O 1
ATOM 916 N N . MET A 1 120 ? -5.978 3.163 -2.075 1.00 97.44 120 MET A N 1
ATOM 917 C CA . MET A 1 120 ? -6.757 4.061 -1.208 1.00 97.44 120 MET A CA 1
ATOM 918 C C . MET A 1 120 ? -7.944 3.352 -0.535 1.00 97.44 120 MET A C 1
ATOM 920 O O . MET A 1 120 ? -8.180 3.549 0.659 1.00 97.44 120 MET A O 1
ATOM 924 N N . ILE A 1 121 ? -8.669 2.489 -1.256 1.00 98.12 121 ILE A N 1
ATOM 925 C CA . ILE A 1 121 ? -9.769 1.692 -0.683 1.00 98.12 121 ILE A CA 1
ATOM 926 C C . ILE A 1 121 ? -9.241 0.724 0.389 1.00 98.12 121 ILE A C 1
ATOM 928 O O . ILE A 1 121 ? -9.851 0.581 1.454 1.00 98.12 121 ILE A O 1
ATOM 932 N N . ILE A 1 122 ? -8.089 0.097 0.141 1.00 98.19 122 ILE A N 1
ATOM 933 C CA . ILE A 1 122 ? -7.413 -0.796 1.091 1.00 98.19 122 ILE A CA 1
ATOM 934 C C . ILE A 1 122 ? -7.021 -0.031 2.364 1.00 98.19 122 ILE A C 1
ATOM 936 O O . ILE A 1 122 ? -7.374 -0.467 3.464 1.00 98.19 122 ILE A O 1
ATOM 940 N N . HIS A 1 123 ? -6.390 1.144 2.244 1.00 98.12 123 HIS A N 1
ATOM 941 C CA . HIS A 1 123 ? -6.025 1.971 3.401 1.00 98.12 123 HIS A CA 1
ATOM 942 C C . HIS A 1 123 ? -7.245 2.423 4.208 1.00 98.12 123 HIS A C 1
ATOM 944 O O . HIS A 1 123 ? -7.178 2.457 5.439 1.00 98.12 123 HIS A O 1
ATOM 950 N N . ILE A 1 124 ? -8.373 2.734 3.560 1.00 98.44 124 ILE A N 1
ATOM 951 C CA . ILE A 1 124 ? -9.641 3.029 4.249 1.00 98.44 124 ILE A CA 1
ATOM 952 C C . ILE A 1 124 ? -10.098 1.821 5.075 1.00 98.44 124 ILE A C 1
ATOM 954 O O . ILE A 1 124 ? -10.393 1.965 6.266 1.00 98.44 124 ILE A O 1
ATOM 958 N N . GLY A 1 125 ? -10.111 0.627 4.480 1.00 98.19 125 GLY A N 1
ATOM 959 C CA . GLY A 1 125 ? -10.496 -0.602 5.174 1.00 98.19 125 GLY A CA 1
ATOM 960 C C . GLY A 1 125 ? -9.605 -0.901 6.381 1.00 98.19 125 GLY A C 1
ATOM 961 O O . GLY A 1 125 ? -10.110 -1.105 7.488 1.00 98.19 125 GLY A O 1
ATOM 962 N N . LEU A 1 126 ? -8.282 -0.854 6.201 1.00 98.44 126 LEU A N 1
ATOM 963 C CA . LEU A 1 126 ? -7.306 -1.071 7.275 1.00 98.44 126 LEU A CA 1
ATOM 964 C C . LEU A 1 126 ? -7.426 -0.014 8.382 1.00 98.44 126 LEU A C 1
ATOM 966 O O . LEU A 1 126 ? -7.401 -0.346 9.570 1.00 98.44 126 LEU A O 1
ATOM 970 N N . SER A 1 127 ? -7.674 1.247 8.017 1.00 98.12 127 SER A N 1
ATOM 971 C CA . SER A 1 127 ? -7.903 2.327 8.983 1.00 98.12 127 SER A CA 1
ATOM 972 C C . SER A 1 127 ? -9.099 2.069 9.884 1.00 98.12 127 SER A C 1
ATOM 974 O O . SER A 1 127 ? -9.026 2.295 11.094 1.00 98.12 127 SER A O 1
ATOM 976 N N . LEU A 1 128 ? -10.181 1.529 9.325 1.00 98.12 128 LEU A N 1
ATOM 977 C CA . LEU A 1 128 ? -11.358 1.148 10.097 1.00 98.12 128 LEU A CA 1
ATOM 978 C C . LEU A 1 128 ? -11.095 -0.062 11.003 1.00 98.12 128 LEU A C 1
ATOM 980 O O . LEU A 1 128 ? -11.604 -0.099 12.121 1.00 98.12 128 LEU A O 1
ATOM 984 N N . ILE A 1 129 ? -10.268 -1.026 10.595 1.00 98.12 129 ILE A N 1
ATOM 985 C CA . ILE A 1 129 ? -9.883 -2.149 11.467 1.00 98.12 129 ILE A CA 1
ATOM 986 C C . ILE A 1 129 ? -9.100 -1.638 12.685 1.00 98.12 129 ILE A C 1
ATOM 988 O O . ILE A 1 129 ? -9.461 -1.941 13.829 1.00 98.12 129 ILE A O 1
ATOM 992 N N . VAL A 1 130 ? -8.070 -0.816 12.463 1.00 97.88 130 VAL A N 1
ATOM 993 C CA . VAL A 1 130 ? -7.235 -0.275 13.548 1.00 97.88 130 VAL A CA 1
ATOM 994 C C . VAL A 1 130 ? -8.051 0.622 14.475 1.00 97.88 130 VAL A C 1
ATOM 996 O O . VAL A 1 130 ? -8.002 0.453 15.698 1.00 97.88 130 VAL A O 1
ATOM 999 N N . LEU A 1 131 ? -8.854 1.535 13.920 1.00 97.38 131 LEU A N 1
ATOM 1000 C CA . LEU A 1 131 ? -9.699 2.424 14.712 1.00 97.38 131 LEU A CA 1
ATOM 1001 C C . LEU A 1 131 ? -10.702 1.633 15.566 1.00 97.38 131 LEU A C 1
ATOM 1003 O O . LEU A 1 131 ? -10.922 1.963 16.735 1.00 97.38 131 LEU A O 1
ATOM 1007 N N . TYR A 1 132 ? -11.277 0.555 15.031 1.00 96.06 132 TYR A N 1
ATOM 1008 C CA . TYR A 1 132 ? -12.181 -0.309 15.786 1.00 96.06 132 TYR A CA 1
ATOM 1009 C C . TYR A 1 132 ? -11.467 -0.974 16.972 1.00 96.06 132 TYR A C 1
ATOM 1011 O O . TYR A 1 132 ? -12.023 -1.054 18.074 1.00 96.06 132 TYR A O 1
ATOM 1019 N N . GLY A 1 133 ? -10.212 -1.389 16.777 1.00 95.38 133 GLY A N 1
ATOM 1020 C CA . GLY A 1 133 ? -9.336 -1.878 17.840 1.00 95.38 133 GLY A CA 1
ATOM 1021 C C . GLY A 1 133 ? -9.088 -0.855 18.939 1.00 95.38 133 GLY A C 1
ATOM 1022 O O . GLY A 1 133 ? -9.241 -1.172 20.122 1.00 95.38 133 GLY A O 1
ATOM 1023 N N . VAL A 1 134 ? -8.775 0.385 18.555 1.00 95.31 134 VAL A N 1
ATOM 1024 C CA . VAL A 1 134 ? -8.552 1.499 19.489 1.00 95.31 134 VAL A CA 1
ATOM 1025 C C . VAL A 1 134 ? -9.811 1.787 20.308 1.00 95.31 134 VAL A C 1
ATOM 1027 O O . VAL A 1 134 ? -9.727 1.857 21.536 1.00 95.31 134 VAL A O 1
ATOM 1030 N N . ARG A 1 135 ? -10.992 1.857 19.672 1.00 92.88 135 ARG A N 1
ATOM 1031 C CA . ARG A 1 135 ? -12.276 2.071 20.371 1.00 92.88 135 ARG A CA 1
ATOM 1032 C C . ARG A 1 135 ? -12.565 0.983 21.404 1.00 92.88 135 ARG A C 1
ATOM 1034 O O . ARG A 1 135 ? -12.996 1.290 22.510 1.00 92.88 135 ARG A O 1
ATOM 1041 N N . ASN A 1 136 ? -12.303 -0.278 21.058 1.00 90.94 136 ASN A N 1
ATOM 1042 C CA . ASN A 1 136 ? -12.541 -1.423 21.941 1.00 90.94 136 ASN A CA 1
ATOM 1043 C C . ASN A 1 136 ? -11.405 -1.706 22.929 1.00 90.94 136 ASN A C 1
ATOM 1045 O O . ASN A 1 136 ? -11.526 -2.640 23.718 1.00 90.94 136 ASN A O 1
ATOM 1049 N N . ARG A 1 137 ? -10.297 -0.954 22.874 1.00 91.81 137 ARG A N 1
ATOM 1050 C CA . ARG A 1 137 ? -9.063 -1.231 23.632 1.00 91.81 137 ARG A CA 1
ATOM 1051 C C . ARG A 1 137 ? -8.524 -2.652 23.404 1.00 91.81 137 ARG A C 1
ATOM 1053 O O . ARG A 1 137 ? -7.927 -3.249 24.295 1.00 91.81 137 ARG A O 1
ATOM 1060 N N . LYS A 1 138 ? -8.729 -3.199 22.203 1.00 94.50 138 LYS A N 1
ATOM 1061 C CA . LYS A 1 138 ? -8.305 -4.550 21.818 1.00 94.50 138 LYS A CA 1
ATOM 1062 C C . LYS A 1 138 ? -7.171 -4.461 20.805 1.00 94.50 138 LYS A C 1
ATOM 1064 O O . LYS A 1 138 ? -7.408 -4.184 19.632 1.00 94.50 138 LYS A O 1
ATOM 1069 N N . ILE A 1 139 ? -5.947 -4.735 21.256 1.00 95.00 139 ILE A N 1
ATOM 1070 C CA . ILE A 1 139 ? -4.742 -4.657 20.413 1.00 95.00 139 ILE A CA 1
ATOM 1071 C C . ILE A 1 139 ? -4.724 -5.706 19.294 1.00 95.00 139 ILE A C 1
ATOM 1073 O O . ILE A 1 139 ? -4.046 -5.519 18.295 1.00 95.00 139 ILE A O 1
ATOM 1077 N N . ILE A 1 140 ? -5.512 -6.780 19.414 1.00 97.12 140 ILE A N 1
ATOM 1078 C CA . ILE A 1 140 ? -5.584 -7.837 18.396 1.00 97.12 140 ILE A CA 1
ATOM 1079 C C . ILE A 1 140 ? -5.916 -7.297 16.998 1.00 97.12 140 ILE A C 1
ATOM 1081 O O . ILE A 1 140 ? -5.385 -7.792 16.014 1.00 97.12 140 ILE A O 1
ATOM 1085 N N . TYR A 1 141 ? -6.721 -6.234 16.901 1.00 97.25 141 TYR A N 1
ATOM 1086 C CA . TYR A 1 141 ? -7.066 -5.626 15.615 1.00 97.25 141 TYR A CA 1
ATOM 1087 C C . TYR A 1 141 ? -5.881 -4.919 14.945 1.00 97.25 141 TYR A C 1
ATOM 1089 O O . TYR A 1 141 ? -5.858 -4.839 13.724 1.00 97.25 141 TYR A O 1
ATOM 1097 N N . LEU A 1 142 ? -4.884 -4.459 15.712 1.00 97.75 142 LEU A N 1
ATOM 1098 C CA . LEU A 1 142 ? -3.628 -3.963 15.146 1.00 97.75 142 LEU A CA 1
ATOM 1099 C C . LEU A 1 142 ? -2.872 -5.106 14.463 1.00 97.75 142 LEU A C 1
ATOM 1101 O O . LEU A 1 142 ? -2.486 -4.972 13.311 1.00 97.75 142 LEU A O 1
ATOM 1105 N N . PHE A 1 143 ? -2.723 -6.252 15.131 1.00 98.12 143 PHE A N 1
ATOM 1106 C CA . PHE A 1 143 ? -2.060 -7.417 14.535 1.00 98.12 143 PHE A CA 1
ATOM 1107 C C . PHE A 1 143 ? -2.811 -7.956 13.313 1.00 98.12 143 PHE A C 1
ATOM 1109 O O . PHE A 1 143 ? -2.179 -8.334 12.332 1.00 98.12 143 PHE A O 1
ATOM 1116 N N . VAL A 1 144 ? -4.148 -7.944 13.341 1.00 98.19 144 VAL A N 1
ATOM 1117 C CA . VAL A 1 144 ? -4.970 -8.295 12.173 1.00 98.19 144 VAL A CA 1
ATOM 1118 C C . VAL A 1 144 ? -4.722 -7.325 11.018 1.00 98.19 144 VAL A C 1
ATOM 1120 O O . VAL A 1 144 ? -4.535 -7.777 9.894 1.00 98.19 144 VAL A O 1
ATOM 1123 N N . ALA A 1 145 ? -4.685 -6.015 11.276 1.00 98.06 145 ALA A N 1
ATOM 1124 C CA . ALA A 1 145 ? -4.401 -5.029 10.239 1.00 98.06 145 ALA A CA 1
ATOM 1125 C C . ALA A 1 145 ? -2.989 -5.202 9.661 1.00 98.06 145 ALA A C 1
ATOM 1127 O O . ALA A 1 145 ? -2.853 -5.222 8.445 1.00 98.06 145 ALA A O 1
ATOM 1128 N N . ILE A 1 146 ? -1.972 -5.429 10.506 1.00 98.44 146 ILE A N 1
ATOM 1129 C CA . ILE A 1 146 ? -0.593 -5.716 10.068 1.00 98.44 146 ILE A CA 1
ATOM 1130 C C . ILE A 1 146 ? -0.580 -6.940 9.155 1.00 98.44 146 ILE A C 1
ATOM 1132 O O . ILE A 1 146 ? -0.023 -6.884 8.067 1.00 98.44 146 ILE A O 1
ATOM 1136 N N . LEU A 1 147 ? -1.231 -8.030 9.566 1.00 98.25 147 LEU A N 1
ATOM 1137 C CA . LEU A 1 147 ? -1.267 -9.262 8.786 1.00 98.25 147 LEU A CA 1
ATOM 1138 C C . LEU A 1 147 ? -1.963 -9.063 7.435 1.00 98.25 147 LEU A C 1
ATOM 1140 O O . LEU A 1 147 ? -1.439 -9.507 6.417 1.00 98.25 147 LEU A O 1
ATOM 1144 N N . ILE A 1 148 ? -3.111 -8.378 7.403 1.00 98.31 148 ILE A N 1
ATOM 1145 C CA . ILE A 1 148 ? -3.816 -8.081 6.147 1.00 98.31 148 ILE A CA 1
ATOM 1146 C C . ILE A 1 148 ? -2.954 -7.183 5.257 1.00 98.31 148 ILE A C 1
ATOM 1148 O O . ILE A 1 148 ? -2.830 -7.461 4.070 1.00 98.31 148 ILE A O 1
ATOM 1152 N N . HIS A 1 149 ? -2.320 -6.154 5.818 1.00 98.06 149 HIS A N 1
ATOM 1153 C CA . HIS A 1 149 ? -1.419 -5.268 5.088 1.00 98.06 149 HIS A CA 1
ATOM 1154 C C . HIS A 1 149 ? -0.263 -6.054 4.457 1.00 98.06 149 HIS A C 1
ATOM 1156 O O . HIS A 1 149 ? -0.007 -5.953 3.259 1.00 98.06 149 HIS A O 1
ATOM 1162 N N . THR A 1 150 ? 0.398 -6.908 5.238 1.00 97.50 150 THR A N 1
ATOM 1163 C CA . THR A 1 150 ? 1.469 -7.777 4.745 1.00 97.50 150 THR A CA 1
ATOM 1164 C C . THR A 1 150 ? 0.986 -8.715 3.648 1.00 97.50 150 THR A C 1
ATOM 1166 O O . THR A 1 150 ? 1.698 -8.901 2.664 1.00 97.50 150 THR A O 1
ATOM 1169 N N . LEU A 1 151 ? -0.217 -9.280 3.780 1.00 97.25 151 LEU A N 1
ATOM 1170 C CA . LEU A 1 151 ? -0.811 -10.113 2.738 1.00 97.25 151 LEU A CA 1
ATOM 1171 C C . LEU A 1 151 ? -1.120 -9.320 1.471 1.00 97.25 151 LEU A C 1
ATOM 1173 O O . LEU A 1 151 ? -0.989 -9.880 0.396 1.00 97.25 151 LEU A O 1
ATOM 1177 N N . VAL A 1 152 ? -1.480 -8.041 1.554 1.00 96.94 152 VAL A N 1
ATOM 1178 C CA . VAL A 1 152 ? -1.642 -7.196 0.363 1.00 96.94 152 VAL A CA 1
ATOM 1179 C C . VAL A 1 152 ? -0.283 -6.916 -0.289 1.00 96.94 152 VAL A C 1
ATOM 1181 O O . VAL A 1 152 ? -0.142 -7.127 -1.490 1.00 96.94 152 VAL A O 1
ATOM 1184 N N . ASN A 1 153 ? 0.730 -6.517 0.485 1.00 95.75 153 ASN A N 1
ATOM 1185 C CA . ASN A 1 153 ? 1.991 -6.010 -0.071 1.00 95.75 153 ASN A CA 1
ATOM 1186 C C . ASN A 1 153 ? 2.987 -7.103 -0.484 1.00 95.75 153 ASN A C 1
ATOM 1188 O O . ASN A 1 153 ? 3.676 -6.954 -1.491 1.00 95.75 153 ASN A O 1
ATOM 1192 N N . ALA A 1 154 ? 3.087 -8.213 0.253 1.00 96.38 154 ALA A N 1
ATOM 1193 C CA . ALA A 1 154 ? 4.082 -9.246 -0.047 1.00 96.38 154 ALA A CA 1
ATOM 1194 C C . ALA A 1 154 ? 3.889 -9.894 -1.438 1.00 96.38 154 ALA A C 1
ATOM 1196 O O . ALA A 1 154 ? 4.878 -10.038 -2.166 1.00 96.38 154 ALA A O 1
ATOM 1197 N N . PRO A 1 155 ? 2.660 -10.237 -1.877 1.00 95.94 155 PRO A N 1
ATOM 1198 C CA . PRO A 1 155 ? 2.423 -10.808 -3.201 1.00 95.94 155 PRO A CA 1
ATOM 1199 C C . PRO A 1 155 ? 2.781 -9.881 -4.362 1.00 95.94 155 PRO A C 1
ATOM 1201 O O . PRO A 1 155 ? 3.165 -10.387 -5.413 1.00 95.94 155 PRO A O 1
ATOM 1204 N N . ILE A 1 156 ? 2.749 -8.555 -4.173 1.00 94.25 156 ILE A N 1
ATOM 1205 C CA . ILE A 1 156 ? 3.157 -7.584 -5.206 1.00 94.25 156 ILE A CA 1
ATOM 1206 C C . ILE A 1 156 ? 4.622 -7.813 -5.621 1.00 94.25 156 ILE A C 1
ATOM 1208 O O . ILE A 1 156 ? 4.967 -7.665 -6.789 1.00 94.25 156 ILE A O 1
ATOM 1212 N N . VAL A 1 157 ? 5.475 -8.251 -4.687 1.00 94.00 157 VAL A N 1
ATOM 1213 C CA . VAL A 1 157 ? 6.888 -8.578 -4.946 1.00 94.00 157 VAL A CA 1
ATOM 1214 C C . VAL A 1 157 ? 7.065 -10.031 -5.409 1.00 94.00 157 VAL A C 1
ATOM 1216 O O . VAL A 1 157 ? 7.848 -10.310 -6.315 1.00 94.00 157 VAL A O 1
ATOM 1219 N N . ILE A 1 158 ? 6.335 -10.966 -4.795 1.00 95.62 158 ILE A N 1
ATOM 1220 C CA . ILE A 1 158 ? 6.498 -12.418 -4.996 1.00 95.62 158 ILE A CA 1
ATOM 1221 C C . ILE A 1 158 ? 5.960 -12.868 -6.362 1.00 95.62 158 ILE A C 1
ATOM 1223 O O . ILE A 1 158 ? 6.618 -13.642 -7.060 1.00 95.62 158 ILE A O 1
ATOM 1227 N N . LEU A 1 159 ? 4.763 -12.409 -6.744 1.00 95.69 159 LEU A N 1
ATOM 1228 C CA . LEU A 1 159 ? 4.042 -12.913 -7.916 1.00 95.69 159 LEU A CA 1
ATOM 1229 C C . LEU A 1 159 ? 4.784 -12.676 -9.245 1.00 95.69 159 LEU A C 1
ATOM 1231 O O . LEU A 1 159 ? 4.889 -13.626 -10.027 1.00 95.69 159 LEU A O 1
ATOM 1235 N N . PRO A 1 160 ? 5.363 -11.491 -9.515 1.00 94.56 160 PRO A N 1
ATOM 1236 C CA . PRO A 1 160 ? 6.092 -11.261 -10.762 1.00 94.56 160 PRO A CA 1
ATOM 1237 C C . PRO A 1 160 ? 7.394 -12.059 -10.831 1.00 94.56 160 PRO A C 1
ATOM 1239 O O . PRO A 1 160 ? 7.739 -12.583 -11.884 1.00 94.56 160 PRO A O 1
ATOM 1242 N N . GLN A 1 161 ? 8.106 -12.186 -9.706 1.00 92.38 161 GLN A N 1
ATOM 1243 C CA . GLN A 1 161 ? 9.437 -12.800 -9.667 1.00 92.38 161 GLN A CA 1
ATOM 1244 C C . GLN A 1 161 ? 9.407 -14.329 -9.758 1.00 92.38 161 GLN A C 1
ATOM 1246 O O . GLN A 1 161 ? 10.325 -14.921 -10.317 1.00 92.38 161 GLN A O 1
ATOM 1251 N N . LEU A 1 162 ? 8.381 -14.975 -9.195 1.00 92.31 162 LEU A N 1
ATOM 1252 C CA . LEU A 1 162 ? 8.318 -16.441 -9.106 1.00 92.31 162 LEU A CA 1
ATOM 1253 C C . LEU A 1 162 ? 7.301 -17.076 -10.047 1.00 92.31 162 LEU A C 1
ATOM 1255 O O . LEU A 1 162 ? 7.503 -18.202 -10.490 1.00 92.31 162 LEU A O 1
ATOM 1259 N N . PHE A 1 163 ? 6.212 -16.368 -10.341 1.00 94.31 163 PHE A N 1
ATOM 1260 C CA . PHE A 1 163 ? 5.102 -16.894 -11.135 1.00 94.31 163 PHE A CA 1
ATOM 1261 C C . PHE A 1 163 ? 4.950 -16.170 -12.476 1.00 94.31 163 PHE A C 1
ATOM 1263 O O . PHE A 1 163 ? 4.013 -16.453 -13.218 1.00 94.31 163 PHE A O 1
ATOM 1270 N N . ASN A 1 164 ? 5.866 -15.242 -12.790 1.00 93.19 164 ASN A N 1
ATOM 1271 C CA . ASN A 1 164 ? 5.862 -14.432 -14.008 1.00 93.19 164 ASN A CA 1
ATOM 1272 C C . ASN A 1 164 ? 4.513 -13.723 -14.248 1.00 93.19 164 ASN A C 1
ATOM 1274 O O . ASN A 1 164 ? 4.059 -13.566 -15.383 1.00 93.19 164 ASN A O 1
ATOM 1278 N N . VAL A 1 165 ? 3.841 -13.332 -13.158 1.00 94.44 165 VAL A N 1
ATOM 1279 C CA . VAL A 1 165 ? 2.564 -12.617 -13.213 1.00 94.44 165 VAL A CA 1
ATOM 1280 C C . VAL A 1 165 ? 2.822 -11.215 -13.754 1.00 94.44 165 VAL A C 1
ATOM 1282 O O . VAL A 1 165 ? 3.548 -10.429 -13.150 1.00 94.44 165 VAL A O 1
ATOM 1285 N N . GLY A 1 166 ? 2.224 -10.908 -14.905 1.00 91.44 166 GLY A N 1
ATOM 1286 C CA . GLY A 1 166 ? 2.305 -9.584 -15.517 1.00 91.44 166 GLY A CA 1
ATOM 1287 C C . GLY A 1 166 ? 1.442 -8.540 -14.802 1.00 91.44 166 GLY A C 1
ATOM 1288 O O . GLY A 1 166 ? 0.638 -8.863 -13.926 1.00 91.44 166 GLY A O 1
ATOM 1289 N N . THR A 1 167 ? 1.553 -7.284 -15.238 1.00 89.06 167 THR A N 1
ATOM 1290 C CA . THR A 1 167 ? 0.860 -6.125 -14.648 1.00 89.06 167 THR A CA 1
ATOM 1291 C C . THR A 1 167 ? -0.640 -6.356 -14.470 1.00 89.06 167 THR A C 1
ATOM 1293 O O . THR A 1 167 ? -1.165 -6.145 -13.388 1.00 89.06 167 THR A O 1
ATOM 1296 N N . ILE A 1 168 ? -1.329 -6.900 -15.478 1.00 91.25 168 ILE A N 1
ATOM 1297 C CA . ILE A 1 168 ? -2.779 -7.162 -15.409 1.00 91.25 168 ILE A CA 1
ATOM 1298 C C . ILE A 1 168 ? -3.133 -8.136 -14.274 1.00 91.25 168 ILE A C 1
ATOM 1300 O O . ILE A 1 168 ? -4.145 -7.961 -13.601 1.00 91.25 168 ILE A O 1
ATOM 1304 N N . GLY A 1 169 ? -2.307 -9.159 -14.037 1.00 93.88 169 GLY A N 1
ATOM 1305 C CA . GLY A 1 169 ? -2.549 -10.116 -12.958 1.00 93.88 169 GLY A CA 1
ATOM 1306 C C . GLY A 1 169 ? -2.379 -9.489 -11.572 1.00 93.88 169 GLY A C 1
ATOM 1307 O O . GLY A 1 169 ? -3.167 -9.783 -10.673 1.00 93.88 169 GLY A O 1
ATOM 1308 N N . LEU A 1 170 ? -1.408 -8.583 -11.414 1.00 93.75 170 LEU A N 1
ATOM 1309 C CA . LEU A 1 170 ? -1.247 -7.795 -10.187 1.00 93.75 170 LEU A CA 1
ATOM 1310 C C . LEU A 1 170 ? -2.432 -6.855 -9.954 1.00 93.75 170 LEU A C 1
ATOM 1312 O O . LEU A 1 170 ? -2.935 -6.773 -8.837 1.00 93.75 170 LEU A O 1
ATOM 1316 N N . GLU A 1 171 ? -2.920 -6.204 -11.007 1.00 93.38 171 GLU A N 1
ATOM 1317 C CA . GLU A 1 171 ? -4.080 -5.311 -10.927 1.00 93.38 171 GLU A CA 1
ATOM 1318 C C . GLU A 1 171 ? -5.338 -6.063 -10.491 1.00 93.38 171 GLU A C 1
ATOM 1320 O O . GLU A 1 171 ? -6.064 -5.607 -9.611 1.00 93.38 171 GLU A O 1
ATOM 1325 N N . ILE A 1 172 ? -5.573 -7.262 -11.038 1.00 95.44 172 ILE A N 1
ATOM 1326 C CA . ILE A 1 172 ? -6.680 -8.129 -10.610 1.00 95.44 172 ILE A CA 1
ATOM 1327 C C . ILE A 1 172 ? -6.523 -8.516 -9.135 1.00 95.44 172 ILE A C 1
ATOM 1329 O O . ILE A 1 172 ? -7.501 -8.490 -8.387 1.00 95.44 172 ILE A O 1
ATOM 1333 N N . TYR A 1 173 ? -5.309 -8.857 -8.700 1.00 96.50 173 TYR A N 1
ATOM 1334 C CA . TYR A 1 173 ? -5.036 -9.196 -7.306 1.00 96.50 173 TYR A CA 1
ATOM 1335 C C . TYR A 1 173 ? -5.364 -8.030 -6.358 1.00 96.50 173 TYR A C 1
ATOM 1337 O O . TYR A 1 173 ? -6.152 -8.189 -5.421 1.00 96.50 173 TYR A O 1
ATOM 1345 N N . ILE A 1 174 ? -4.826 -6.841 -6.641 1.00 96.56 174 ILE A N 1
ATOM 1346 C CA . ILE A 1 174 ? -5.050 -5.634 -5.838 1.00 96.56 174 ILE A CA 1
ATOM 1347 C C . ILE A 1 174 ? -6.530 -5.230 -5.879 1.00 96.56 174 ILE A C 1
ATOM 1349 O O . ILE A 1 174 ? -7.098 -4.878 -4.843 1.00 96.56 174 ILE A O 1
ATOM 1353 N N . PHE A 1 175 ? -7.189 -5.353 -7.034 1.00 97.38 175 PHE A N 1
ATOM 1354 C CA . PHE A 1 175 ? -8.625 -5.128 -7.175 1.00 97.38 175 PHE A CA 1
ATOM 1355 C C . PHE A 1 175 ? -9.445 -6.044 -6.261 1.00 97.38 175 PHE A C 1
ATOM 1357 O O . PHE A 1 175 ? -10.352 -5.570 -5.578 1.00 97.38 175 PHE A O 1
ATOM 1364 N N . ILE A 1 176 ? -9.120 -7.340 -6.191 1.00 98.06 176 ILE A N 1
ATOM 1365 C CA . ILE A 1 176 ? -9.803 -8.285 -5.295 1.00 98.06 176 ILE A CA 1
ATOM 1366 C C . ILE A 1 176 ? -9.607 -7.872 -3.831 1.00 98.06 176 ILE A C 1
ATOM 1368 O O . ILE A 1 176 ? -10.581 -7.821 -3.074 1.00 98.06 176 ILE A O 1
ATOM 1372 N N . CYS A 1 177 ? -8.383 -7.522 -3.424 1.00 98.06 177 CYS A N 1
ATOM 1373 C CA . CYS A 1 177 ? -8.106 -7.027 -2.073 1.00 98.06 177 CYS A CA 1
ATOM 1374 C C . CYS A 1 177 ? -8.909 -5.756 -1.749 1.00 98.06 177 CYS A C 1
ATOM 1376 O O . CYS A 1 177 ? -9.528 -5.661 -0.683 1.00 98.06 177 CYS A O 1
ATOM 1378 N N . ALA A 1 178 ? -8.948 -4.804 -2.683 1.00 98.06 178 ALA A N 1
ATOM 1379 C CA . ALA A 1 178 ? -9.716 -3.573 -2.555 1.00 98.06 178 ALA A CA 1
ATOM 1380 C C . ALA A 1 178 ? -11.223 -3.836 -2.499 1.00 98.06 178 ALA A C 1
ATOM 1382 O O . ALA A 1 178 ? -11.915 -3.209 -1.701 1.00 98.06 178 ALA A O 1
ATOM 1383 N N . LEU A 1 179 ? -11.745 -4.795 -3.266 1.00 98.19 179 LEU A N 1
ATOM 1384 C CA . LEU A 1 179 ? -13.150 -5.191 -3.210 1.00 98.19 179 LEU A CA 1
ATOM 1385 C C . LEU A 1 179 ? -13.494 -5.758 -1.832 1.00 98.19 179 LEU A C 1
ATOM 1387 O O . LEU A 1 179 ? -14.462 -5.314 -1.214 1.00 98.19 179 LEU A O 1
ATOM 1391 N N . VAL A 1 180 ? -12.685 -6.683 -1.308 1.00 98.31 180 VAL A N 1
ATOM 1392 C CA . VAL A 1 180 ? -12.896 -7.278 0.022 1.00 98.31 180 VAL A CA 1
ATOM 1393 C C . VAL A 1 180 ? -12.904 -6.200 1.110 1.00 98.31 180 VAL A C 1
ATOM 1395 O O . VAL A 1 180 ? -13.835 -6.137 1.920 1.00 98.31 180 VAL A O 1
ATOM 1398 N N . LEU A 1 181 ? -11.911 -5.307 1.114 1.00 98.19 181 LEU A N 1
ATOM 1399 C CA . LEU A 1 181 ? -11.815 -4.235 2.108 1.00 98.19 181 LEU A CA 1
ATOM 1400 C C . LEU A 1 181 ? -12.835 -3.108 1.889 1.00 98.19 181 LEU A C 1
ATOM 1402 O O . LEU A 1 181 ? -13.293 -2.493 2.856 1.00 98.19 181 LEU A O 1
ATOM 1406 N N . GLY A 1 182 ? -13.269 -2.877 0.653 1.00 97.50 182 GLY A N 1
ATOM 1407 C CA . GLY A 1 182 ? -14.353 -1.962 0.306 1.00 97.50 182 GLY A CA 1
ATOM 1408 C C . GLY A 1 182 ? -15.706 -2.469 0.805 1.00 97.50 182 GLY A C 1
ATOM 1409 O O . GLY A 1 182 ? -16.445 -1.736 1.466 1.00 97.50 182 GLY A O 1
ATOM 1410 N N . VAL A 1 183 ? -16.007 -3.754 0.601 1.00 97.69 183 VAL A N 1
ATOM 1411 C CA . VAL A 1 183 ? -17.205 -4.402 1.160 1.00 97.69 183 VAL A CA 1
ATOM 1412 C C . VAL A 1 183 ? -17.165 -4.371 2.688 1.00 97.69 183 VAL A C 1
ATOM 1414 O O . VAL A 1 183 ? -18.157 -4.001 3.327 1.00 97.69 183 VAL A O 1
ATOM 1417 N N . PHE A 1 184 ? -16.012 -4.679 3.292 1.00 97.62 184 PHE A N 1
ATOM 1418 C CA . PHE A 1 184 ? -15.823 -4.538 4.735 1.00 97.62 184 PHE A CA 1
ATOM 1419 C C . PHE A 1 184 ? -16.072 -3.098 5.205 1.00 97.62 184 PHE A C 1
ATOM 1421 O O . PHE A 1 184 ? -16.770 -2.895 6.199 1.00 97.62 184 PHE A O 1
ATOM 1428 N N . THR A 1 185 ? -15.572 -2.095 4.484 1.00 96.75 185 THR A N 1
ATOM 1429 C CA . THR A 1 185 ? -15.797 -0.675 4.788 1.00 96.75 185 THR A CA 1
ATOM 1430 C C . THR A 1 185 ? -17.291 -0.362 4.856 1.00 96.75 185 THR A C 1
ATOM 1432 O O . THR A 1 185 ? -17.752 0.191 5.858 1.00 96.75 185 THR A O 1
ATOM 1435 N N . LEU A 1 186 ? -18.085 -0.801 3.877 1.00 95.81 186 LEU A N 1
ATOM 1436 C CA . LEU A 1 186 ? -19.541 -0.613 3.891 1.00 95.81 186 LEU A CA 1
ATOM 1437 C C . LEU A 1 186 ? -20.210 -1.332 5.074 1.00 95.81 186 LEU A C 1
ATOM 1439 O O . LEU A 1 186 ? -21.059 -0.755 5.764 1.00 95.81 186 LEU A O 1
ATOM 1443 N N . TYR A 1 187 ? -19.807 -2.573 5.351 1.00 95.50 187 TYR A N 1
ATOM 1444 C CA . TYR A 1 187 ? -20.333 -3.359 6.470 1.00 95.50 187 TYR A CA 1
ATOM 1445 C C . TYR A 1 187 ? -19.991 -2.743 7.836 1.00 95.50 187 TYR A C 1
ATOM 1447 O O . TYR A 1 187 ? -20.837 -2.678 8.737 1.00 95.50 187 TYR A O 1
ATOM 1455 N N . SER A 1 188 ? -18.772 -2.224 7.984 1.00 94.31 188 SER A N 1
ATOM 1456 C CA . SER A 1 188 ? -18.243 -1.678 9.234 1.00 94.31 188 SER A CA 1
ATOM 1457 C C . SER A 1 188 ? -19.074 -0.507 9.774 1.00 94.31 188 SER A C 1
ATOM 1459 O O . SER A 1 188 ? -19.156 -0.327 10.990 1.00 94.31 188 SER A O 1
ATOM 1461 N N . LYS A 1 189 ? -19.807 0.220 8.917 1.00 93.69 189 LYS A N 1
ATOM 1462 C CA . LYS A 1 189 ? -20.738 1.280 9.342 1.00 93.69 189 LYS A CA 1
ATOM 1463 C C . LYS A 1 189 ? -21.765 0.770 10.357 1.00 93.69 189 LYS A C 1
ATOM 1465 O O . LYS A 1 189 ? -22.055 1.442 11.350 1.00 93.69 189 LYS A O 1
ATOM 1470 N N . LYS A 1 190 ? -22.292 -0.444 10.146 1.00 92.88 190 LYS A N 1
ATOM 1471 C CA . LYS A 1 190 ? -23.239 -1.089 11.072 1.00 92.88 190 LYS A CA 1
ATOM 1472 C C . LYS A 1 190 ? -22.565 -1.430 12.403 1.00 92.88 190 LYS A C 1
ATOM 1474 O O . LYS A 1 190 ? -23.147 -1.169 13.458 1.00 92.88 190 LYS A O 1
ATOM 1479 N N . LEU A 1 191 ? -21.332 -1.945 12.362 1.00 91.25 191 LEU A N 1
ATOM 1480 C CA . LEU A 1 191 ? -20.541 -2.270 13.558 1.00 91.25 191 LEU A CA 1
ATOM 1481 C C . LEU A 1 191 ? -20.294 -1.026 14.416 1.00 91.25 191 LEU A C 1
ATOM 1483 O O . LEU A 1 191 ? -20.547 -1.037 15.622 1.00 91.25 191 LEU A O 1
ATOM 1487 N N . TYR A 1 192 ? -19.874 0.069 13.782 1.00 92.19 192 TYR A N 1
ATOM 1488 C CA . TYR A 1 192 ? -19.597 1.331 14.457 1.00 92.19 192 TYR A CA 1
ATOM 1489 C C . TYR A 1 192 ? -20.860 1.961 15.048 1.00 92.19 192 TYR A C 1
ATOM 1491 O O . TYR A 1 192 ? -20.798 2.480 16.163 1.00 92.19 192 TYR A O 1
ATOM 1499 N N . LYS A 1 193 ? -22.006 1.882 14.353 1.00 90.12 193 LYS A N 1
ATOM 1500 C CA . LYS A 1 193 ? -23.299 2.362 14.870 1.00 90.12 193 LYS A CA 1
ATOM 1501 C C . LYS A 1 193 ? -23.750 1.564 16.096 1.00 90.12 193 LYS A C 1
ATOM 1503 O O . LYS A 1 193 ? -24.105 2.163 17.109 1.00 90.12 193 LYS A O 1
ATOM 1508 N N . LYS A 1 194 ? -23.690 0.226 16.035 1.00 85.81 194 LYS A N 1
ATOM 1509 C CA . LYS A 1 194 ? -24.032 -0.655 17.168 1.00 85.81 194 LYS A CA 1
ATOM 1510 C C 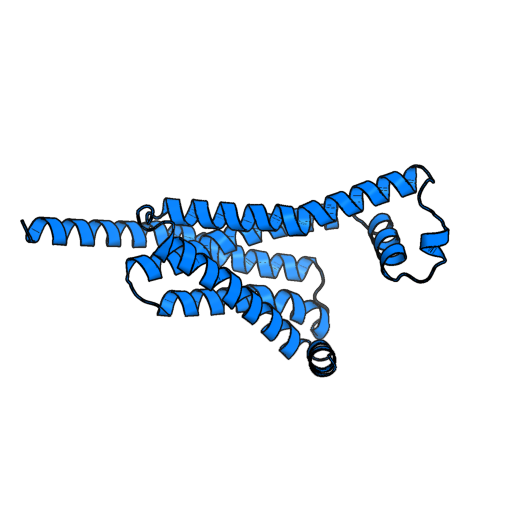. LYS A 1 194 ? -23.169 -0.342 18.391 1.00 85.81 194 LYS A C 1
ATOM 1512 O O . LYS A 1 194 ? -23.688 -0.214 19.495 1.00 85.81 194 LYS A O 1
ATOM 1517 N N . GLN A 1 195 ? -21.867 -0.166 18.178 1.00 82.50 195 GLN A N 1
ATOM 1518 C CA . GLN A 1 195 ? -20.918 0.175 19.231 1.00 82.50 195 GLN A CA 1
ATOM 1519 C C . GLN A 1 195 ? -21.217 1.544 19.861 1.00 82.50 195 GLN A C 1
ATOM 1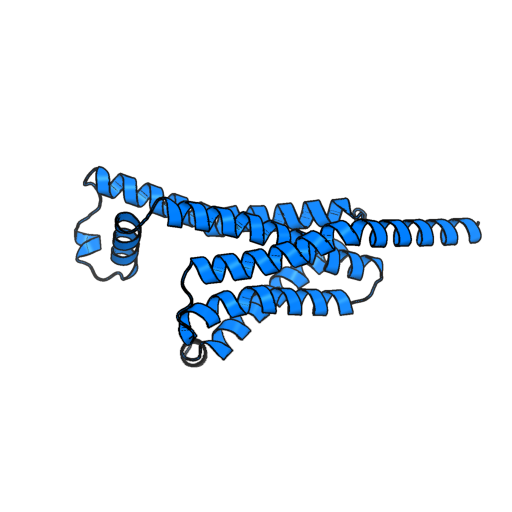521 O O . GLN A 1 195 ? -21.233 1.667 21.081 1.00 82.50 195 GLN A O 1
ATOM 1526 N N . THR A 1 196 ? -21.498 2.570 19.051 1.00 85.06 196 THR A N 1
ATOM 1527 C CA . THR A 1 196 ? -21.871 3.899 19.563 1.00 85.06 196 THR A CA 1
ATOM 1528 C C . THR A 1 196 ? -23.145 3.841 20.409 1.00 85.06 196 THR A C 1
ATOM 1530 O O . THR A 1 196 ? -23.167 4.405 21.500 1.00 85.06 196 THR A O 1
ATOM 1533 N N . ASN A 1 197 ? -24.172 3.113 19.962 1.00 82.94 197 ASN A N 1
ATOM 1534 C CA . ASN A 1 197 ? -25.410 2.945 20.727 1.00 82.94 197 ASN A CA 1
ATOM 1535 C C . ASN A 1 197 ? -25.166 2.252 22.073 1.00 82.94 197 ASN A C 1
ATOM 1537 O O . ASN A 1 197 ? -25.678 2.711 23.087 1.00 82.94 197 ASN A O 1
ATOM 1541 N N . PHE A 1 198 ? -24.341 1.201 22.100 1.00 82.00 198 PHE A N 1
ATOM 1542 C CA . PHE A 1 198 ? -23.987 0.493 23.331 1.00 82.00 198 PHE A CA 1
ATOM 1543 C C . PHE A 1 198 ? -23.353 1.420 24.383 1.00 82.00 198 PHE A C 1
ATOM 1545 O O . PHE A 1 198 ? -23.784 1.429 25.535 1.00 82.00 198 PHE A O 1
ATOM 1552 N N . TYR A 1 199 ? -22.395 2.266 23.986 1.00 79.00 199 TYR A N 1
ATOM 1553 C CA . TYR A 1 199 ? -21.783 3.241 24.899 1.00 79.00 199 TYR A CA 1
ATOM 1554 C C . TYR A 1 199 ? -22.777 4.292 25.414 1.00 79.00 199 TYR A C 1
ATOM 1556 O O . TYR A 1 199 ? -22.679 4.717 26.565 1.00 79.00 199 TYR A O 1
ATOM 1564 N N . LEU A 1 200 ? -23.737 4.711 24.583 1.00 81.62 200 LEU A N 1
ATOM 1565 C CA . LEU A 1 200 ? -24.784 5.649 24.997 1.00 81.62 200 LEU A CA 1
ATOM 1566 C C . LEU A 1 200 ? -25.767 5.018 25.989 1.00 81.62 200 LEU A C 1
ATOM 1568 O O . LEU A 1 200 ? -26.209 5.710 26.903 1.00 81.62 200 LEU A O 1
ATOM 1572 N N . THR A 1 201 ? -26.090 3.731 25.834 1.00 80.06 201 THR A N 1
ATOM 1573 C CA . THR A 1 201 ? -26.961 3.001 26.766 1.00 80.06 201 THR A CA 1
ATOM 1574 C C . THR A 1 201 ? -26.322 2.871 28.146 1.00 80.06 201 THR A C 1
ATOM 1576 O O . THR A 1 201 ? -26.973 3.215 29.126 1.00 80.06 201 THR A O 1
ATOM 1579 N N . ILE A 1 202 ? -25.047 2.469 28.235 1.00 78.81 202 ILE A N 1
ATOM 1580 C CA . ILE A 1 202 ? -24.330 2.381 29.524 1.00 78.81 202 ILE A CA 1
ATOM 1581 C C . ILE A 1 202 ? -24.317 3.745 30.224 1.00 78.81 202 ILE A C 1
ATOM 1583 O O . ILE A 1 202 ? -24.747 3.869 31.363 1.00 78.81 202 ILE A O 1
ATOM 1587 N N . LYS A 1 203 ? -23.950 4.810 29.500 1.00 75.12 203 LYS A N 1
ATOM 1588 C CA . LYS A 1 203 ? -23.882 6.168 30.061 1.00 75.12 203 LYS A CA 1
ATOM 1589 C C . LYS A 1 203 ? -25.235 6.713 30.551 1.00 75.12 203 LYS A C 1
ATOM 1591 O O . LYS A 1 203 ? -25.252 7.663 31.329 1.00 75.12 203 LYS A O 1
ATOM 1596 N N . LYS A 1 204 ? -26.356 6.183 30.049 1.00 73.94 204 LYS A N 1
ATOM 1597 C CA . LYS A 1 204 ? -27.7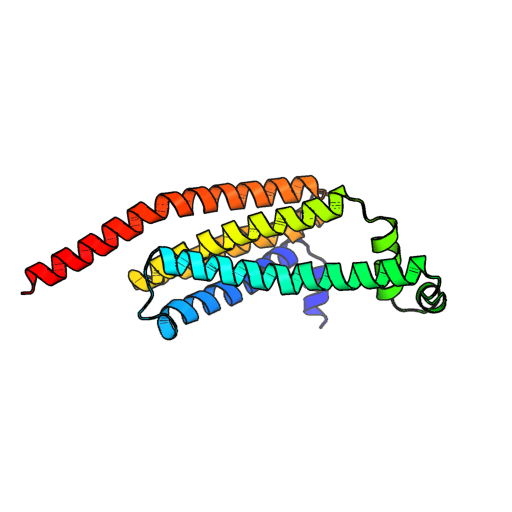08 6.532 30.514 1.00 73.94 204 LYS A CA 1
ATOM 1598 C C . LYS A 1 204 ? -28.163 5.701 31.716 1.00 73.94 204 LYS A C 1
ATOM 1600 O O . LYS A 1 204 ? -29.005 6.195 32.443 1.00 73.94 204 LYS A O 1
ATOM 1605 N N . GLY A 1 205 ? -27.653 4.480 31.890 1.00 66.25 205 GLY A N 1
ATOM 1606 C CA . GLY A 1 205 ? -27.953 3.634 33.051 1.00 66.25 205 GLY A CA 1
ATOM 1607 C C . GLY A 1 205 ? -27.158 4.006 34.306 1.00 66.25 205 GLY A C 1
ATOM 1608 O O . GLY A 1 205 ? -27.609 3.721 35.406 1.00 66.25 205 GLY A O 1
ATOM 1609 N N . ASP A 1 206 ? -26.014 4.676 34.139 1.00 57.44 206 ASP A N 1
ATOM 1610 C CA . ASP A 1 206 ? -25.168 5.177 35.236 1.00 57.44 206 ASP A CA 1
ATOM 1611 C C . ASP A 1 206 ? -25.572 6.586 35.742 1.00 57.44 206 ASP A C 1
ATOM 1613 O O . ASP A 1 206 ? -24.823 7.209 36.497 1.00 57.44 206 ASP A O 1
ATOM 1617 N N . LYS A 1 207 ? -26.707 7.135 35.287 1.00 50.81 207 LYS A N 1
ATOM 1618 C CA . LYS A 1 207 ? -27.255 8.438 35.704 1.00 50.81 207 LYS A CA 1
ATOM 1619 C C . LYS A 1 207 ? -28.599 8.260 36.385 1.00 50.81 207 LYS A C 1
ATOM 1621 O O . LYS A 1 207 ? -28.847 9.032 37.333 1.00 50.81 207 LYS A O 1
#

Organism: NCBI:txid1076179

InterPro domains:
  IPR011397 Intramembrane metalloprotease YhfC [PF10086] (7-169)
  IPR011397 Intramembrane metalloprotease YhfC [PIRSF033101] (7-193)